Protein AF-A0A3R6GGT4-F1 (afdb_monomer)

Foldseek 3Di:
DVLVVLVVVLVVLVVVLVVLVVVLVVLVVLLVVLVVLLVVLVVPDPPVVCVPDPDDPSPVSVVSNVVSVVVNVVSVVVNVVSVVVSVVSVVVSVVSVVVSVVVVVLVVVVVVVVVVVVVVVVVVVPPPDDDPCPVVVLVVVLVVLVVVLVVCCVSPVPVSVVSVVVSVVSVVVVVVVVVVVVD

Organism: NCBI:txid360807

Sequence (183 aa):
MVIEYLQQIKDSYFEEKHALEKQLNLLEIQLKENTGMIKMLEETNDSCYELFTPRNVNSKNKAKINELIEEQKSINESIDNLKNSIKEYSSKIEQLDQIVEEENREIEIVQEYTEAMTQQNIVSEDEKESSEDNLLDSIKNILNRVELCSQLIDIDPVRCRLELSSVMKILTDLIEEKDESDF

Secondary structure (DSSP, 8-state):
-HHHHHHHHHHHHHHHHHHHHHHHHHHHHHHHHHHHHHHHHHHTS-HHHHHT-SS---HHHHHHHHHHHHHHHHHHHHHHHHHHHHHHHHHHHHHHHHHHHHHHHHHHHHHHHHHHHHHHHHHTTS----TT-HHHHHHHHHHHHHHHHHHHTTT-HHHHHHHHHHHHHHHHHHHHHHHHHT-

Structure (mmCIF, N/CA/C/O backbone):
data_AF-A0A3R6GGT4-F1
#
_entry.id   AF-A0A3R6GGT4-F1
#
loop_
_atom_site.group_PDB
_atom_site.id
_atom_site.type_symbol
_atom_site.label_atom_id
_atom_site.label_alt_id
_atom_site.label_comp_id
_atom_site.label_asym_id
_atom_site.label_entity_id
_atom_site.label_seq_id
_atom_site.pdbx_PDB_ins_code
_atom_site.Cartn_x
_atom_site.Cartn_y
_atom_site.Cartn_z
_atom_site.occupancy
_atom_site.B_iso_or_equiv
_atom_site.auth_seq_id
_atom_site.auth_comp_id
_atom_site.auth_asym_id
_atom_site.auth_atom_id
_atom_site.pdbx_PDB_model_num
ATOM 1 N N . MET A 1 1 ? -19.700 -5.615 14.241 1.00 71.44 1 MET A N 1
ATOM 2 C CA . MET A 1 1 ? -20.057 -4.413 13.452 1.00 71.44 1 MET A CA 1
ATOM 3 C C . MET A 1 1 ? -18.907 -3.424 13.282 1.00 71.44 1 MET A C 1
ATOM 5 O O . MET A 1 1 ? -18.483 -3.268 12.149 1.00 71.44 1 MET A O 1
ATOM 9 N N . VAL A 1 2 ? -18.387 -2.757 14.326 1.00 80.12 2 VAL A N 1
ATOM 10 C CA . VAL A 1 2 ? -17.320 -1.738 14.143 1.00 80.12 2 VAL A CA 1
ATOM 11 C C . VAL A 1 2 ? -15.987 -2.364 13.714 1.00 80.12 2 VAL A C 1
ATOM 13 O O . VAL A 1 2 ? -15.419 -1.943 12.714 1.00 80.12 2 VAL A O 1
ATOM 16 N N . ILE A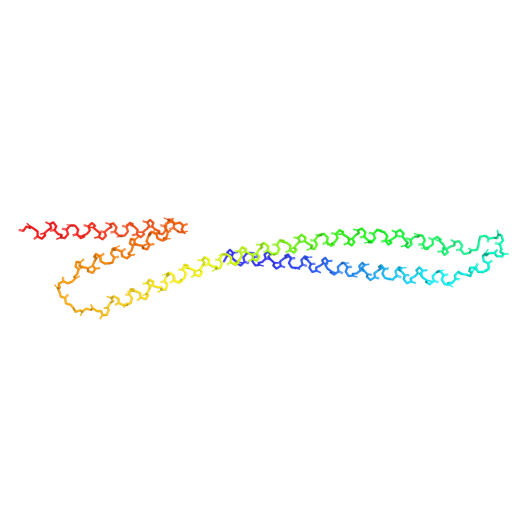 1 3 ? -15.544 -3.434 14.381 1.00 80.50 3 ILE A N 1
ATOM 17 C CA . ILE A 1 3 ? -14.303 -4.147 14.022 1.00 80.50 3 ILE A CA 1
ATOM 18 C C . ILE A 1 3 ? -14.381 -4.753 12.614 1.00 80.50 3 ILE A C 1
ATOM 20 O O . ILE A 1 3 ? -13.453 -4.613 11.828 1.00 80.50 3 ILE A O 1
ATOM 24 N N . GLU A 1 4 ? -15.510 -5.370 12.253 1.00 85.31 4 GLU A N 1
ATOM 25 C CA . GLU A 1 4 ? -15.723 -5.912 10.899 1.00 85.31 4 GLU A CA 1
ATOM 26 C C . GLU A 1 4 ? -15.652 -4.819 9.826 1.00 85.31 4 GLU A C 1
ATOM 28 O O . GLU A 1 4 ? -15.102 -5.043 8.752 1.00 85.31 4 GLU A O 1
ATOM 33 N N . TYR A 1 5 ? -16.175 -3.626 10.118 1.00 88.06 5 TYR A N 1
ATOM 34 C CA . TYR A 1 5 ? -16.090 -2.480 9.217 1.00 88.06 5 TYR A CA 1
ATOM 35 C C . TYR A 1 5 ? -14.649 -1.964 9.078 1.00 88.06 5 TYR A C 1
ATOM 37 O O . TYR A 1 5 ? -14.194 -1.710 7.964 1.00 88.06 5 TYR A O 1
ATOM 45 N N . LEU A 1 6 ? -13.901 -1.867 10.183 1.00 87.62 6 LEU A N 1
ATOM 46 C CA . LEU A 1 6 ? -12.476 -1.511 10.154 1.00 87.62 6 LEU A CA 1
ATOM 47 C C . LEU A 1 6 ? -11.655 -2.539 9.363 1.00 87.62 6 LEU A C 1
ATOM 49 O O . LEU A 1 6 ? -10.791 -2.156 8.573 1.00 87.62 6 LEU A O 1
ATOM 53 N N . GLN A 1 7 ? -11.977 -3.826 9.502 1.00 87.25 7 GLN A N 1
ATOM 54 C CA . GLN A 1 7 ? -11.342 -4.899 8.744 1.00 87.25 7 GLN A CA 1
ATOM 55 C C . GLN A 1 7 ? -11.633 -4.787 7.240 1.00 87.25 7 GLN A C 1
ATOM 57 O O . GLN A 1 7 ? -10.712 -4.897 6.439 1.00 87.25 7 GLN A O 1
ATOM 62 N N . GLN A 1 8 ? -12.871 -4.473 6.844 1.00 91.94 8 GLN A N 1
ATOM 63 C CA . GLN A 1 8 ? -13.211 -4.238 5.433 1.00 91.94 8 GLN A CA 1
ATOM 64 C C . GLN A 1 8 ? -12.436 -3.060 4.829 1.00 91.94 8 GLN A C 1
ATOM 66 O O . GLN A 1 8 ? -11.959 -3.144 3.697 1.00 91.94 8 GLN A O 1
ATOM 71 N N . ILE A 1 9 ? -12.282 -1.962 5.576 1.00 91.88 9 ILE A N 1
ATOM 72 C CA . ILE A 1 9 ? -11.476 -0.816 5.130 1.00 91.88 9 ILE A CA 1
ATOM 73 C C . ILE A 1 9 ? -10.008 -1.224 4.977 1.00 91.88 9 ILE A C 1
ATOM 75 O O . ILE A 1 9 ? -9.367 -0.871 3.986 1.00 91.88 9 ILE A O 1
ATOM 79 N N . LYS A 1 10 ? -9.473 -1.974 5.945 1.00 90.44 10 LYS A N 1
ATOM 80 C CA . LYS A 1 10 ? -8.101 -2.482 5.901 1.00 90.44 10 LYS A CA 1
ATOM 81 C C . LYS A 1 10 ? -7.876 -3.347 4.660 1.00 90.44 10 LYS A C 1
ATOM 83 O O . LYS A 1 10 ? -6.910 -3.109 3.937 1.00 90.44 10 LYS A O 1
ATOM 88 N N . ASP A 1 11 ? -8.778 -4.283 4.380 1.00 92.62 11 ASP A N 1
ATOM 89 C CA . ASP A 1 11 ? -8.697 -5.157 3.207 1.00 92.62 11 ASP A CA 1
ATOM 90 C C . ASP A 1 11 ? -8.714 -4.337 1.902 1.00 92.62 11 ASP A C 1
ATOM 92 O O . ASP A 1 11 ? -7.874 -4.551 1.027 1.00 92.62 11 ASP A O 1
ATOM 96 N N . SER A 1 12 ? -9.572 -3.311 1.813 1.00 94.25 12 SER A N 1
ATOM 97 C CA . SER A 1 12 ? -9.597 -2.376 0.678 1.00 94.25 12 SER A CA 1
ATOM 98 C C . SER A 1 12 ? -8.260 -1.650 0.485 1.00 94.25 12 SER A C 1
ATOM 100 O O . SER A 1 12 ? -7.772 -1.540 -0.640 1.00 94.25 12 SER A O 1
ATOM 102 N N . TYR A 1 13 ? -7.632 -1.165 1.561 1.00 93.12 13 TYR A N 1
ATOM 103 C CA . TYR A 1 13 ? -6.322 -0.514 1.461 1.00 93.12 13 TYR A CA 1
ATOM 104 C C . TYR A 1 13 ? -5.204 -1.488 1.081 1.00 93.12 13 TYR A C 1
ATOM 106 O O . TYR A 1 13 ? -4.274 -1.097 0.373 1.00 93.12 13 TYR A O 1
ATOM 114 N N . PHE A 1 14 ? -5.285 -2.752 1.503 1.00 93.12 14 PHE A N 1
ATOM 115 C CA . PHE A 1 14 ? -4.360 -3.791 1.052 1.00 93.12 14 PHE A CA 1
ATOM 116 C C . PHE A 1 14 ? -4.492 -4.058 -0.448 1.00 93.12 14 PHE A C 1
ATOM 118 O O . PHE A 1 14 ? -3.473 -4.144 -1.136 1.00 93.12 14 PHE A O 1
ATOM 125 N N . GLU A 1 15 ? -5.718 -4.149 -0.966 1.00 94.94 15 GLU A N 1
ATOM 126 C CA . GLU A 1 15 ? -5.964 -4.335 -2.399 1.00 94.94 15 GLU A CA 1
ATOM 127 C C . GLU A 1 15 ? -5.422 -3.163 -3.228 1.00 94.94 15 GLU A C 1
ATOM 129 O O . GLU A 1 15 ? -4.715 -3.381 -4.217 1.00 94.94 15 GLU A O 1
ATOM 134 N N . GLU A 1 16 ? -5.682 -1.923 -2.802 1.00 94.31 16 GLU A N 1
ATOM 135 C CA . GLU A 1 16 ? -5.169 -0.721 -3.469 1.00 94.31 16 GLU A CA 1
ATOM 136 C C . GLU A 1 16 ? -3.639 -0.656 -3.433 1.00 94.31 16 GLU A C 1
ATOM 138 O O . GLU A 1 16 ? -2.999 -0.432 -4.464 1.00 94.31 16 GLU A O 1
ATOM 143 N N . LYS A 1 17 ? -3.027 -0.926 -2.273 1.00 93.69 17 LYS A N 1
ATOM 144 C CA . LYS A 1 17 ? -1.568 -0.994 -2.135 1.00 93.69 17 LYS A CA 1
ATOM 145 C C . LYS A 1 17 ? -0.968 -2.049 -3.065 1.00 93.69 17 LYS A C 1
ATOM 147 O O . LYS A 1 17 ? -0.015 -1.757 -3.786 1.00 93.69 17 LYS A O 1
ATOM 152 N N . HIS A 1 18 ? -1.541 -3.249 -3.096 1.00 94.81 18 HIS A N 1
ATOM 153 C CA . HIS A 1 18 ? -1.068 -4.334 -3.952 1.00 94.81 18 HIS A CA 1
ATOM 154 C C . HIS A 1 18 ? -1.218 -3.997 -5.448 1.00 94.81 18 HIS A C 1
ATOM 156 O O . HIS A 1 18 ? -0.351 -4.320 -6.264 1.00 94.81 18 HIS A O 1
ATOM 162 N N . ALA A 1 19 ? -2.292 -3.300 -5.836 1.00 95.44 19 ALA A N 1
ATOM 163 C CA . ALA A 1 19 ? -2.460 -2.814 -7.203 1.00 95.44 19 ALA A CA 1
ATOM 164 C C . ALA A 1 19 ? -1.358 -1.813 -7.597 1.00 95.44 19 ALA A C 1
ATOM 166 O O . ALA A 1 19 ? -0.798 -1.921 -8.694 1.00 95.44 19 ALA A O 1
ATOM 167 N N . LEU A 1 20 ? -1.002 -0.889 -6.699 1.00 94.50 20 LEU A N 1
ATOM 168 C CA . LEU A 1 20 ? 0.095 0.061 -6.905 1.00 94.50 20 LEU A CA 1
ATOM 169 C C . LEU A 1 20 ? 1.459 -0.640 -6.982 1.00 94.50 20 LEU A C 1
ATOM 171 O O . LEU A 1 20 ? 2.263 -0.311 -7.850 1.00 94.50 20 LEU A O 1
ATOM 175 N N . GLU A 1 21 ? 1.714 -1.646 -6.143 1.00 93.25 21 GLU A N 1
ATOM 176 C CA . GLU A 1 21 ? 2.943 -2.457 -6.190 1.00 93.25 21 GLU A CA 1
ATOM 177 C C . GLU A 1 21 ? 3.089 -3.205 -7.523 1.00 93.25 21 GLU A C 1
ATOM 179 O O . GLU A 1 21 ? 4.180 -3.278 -8.096 1.00 93.25 21 GLU A O 1
ATOM 184 N N . LYS A 1 22 ? 1.982 -3.710 -8.077 1.00 95.88 22 LYS A N 1
ATOM 185 C CA . LYS A 1 22 ? 1.984 -4.340 -9.402 1.00 95.88 22 LYS A CA 1
ATOM 186 C C . LYS A 1 22 ? 2.317 -3.340 -10.512 1.00 95.88 22 LYS A C 1
ATOM 188 O O . LYS A 1 22 ? 3.065 -3.679 -11.430 1.00 95.88 22 LYS A O 1
ATOM 193 N N . GLN A 1 23 ? 1.774 -2.123 -10.439 1.00 94.94 23 GLN A N 1
ATOM 194 C CA . GLN A 1 23 ? 2.099 -1.049 -11.385 1.00 94.94 23 GLN A CA 1
ATOM 195 C C . GLN A 1 23 ? 3.568 -0.629 -11.275 1.00 94.94 23 GLN A C 1
ATOM 197 O O . GLN A 1 23 ? 4.233 -0.475 -12.298 1.00 94.94 23 GLN A O 1
ATOM 202 N N . LEU A 1 24 ? 4.089 -0.514 -10.051 1.00 95.31 24 LEU A N 1
ATOM 203 C CA . LEU A 1 24 ? 5.493 -0.213 -9.783 1.00 95.31 24 LEU A CA 1
ATOM 204 C C . LEU A 1 24 ? 6.414 -1.236 -10.460 1.00 95.31 24 LEU A C 1
ATOM 206 O O . LEU A 1 24 ? 7.320 -0.856 -11.195 1.00 95.31 24 LEU A O 1
ATOM 210 N N . ASN A 1 25 ? 6.138 -2.529 -10.272 1.00 95.44 25 ASN A N 1
ATOM 211 C CA . ASN A 1 25 ? 6.931 -3.609 -10.858 1.00 95.44 25 ASN A CA 1
ATOM 212 C C . ASN A 1 25 ? 6.937 -3.542 -12.396 1.00 95.44 25 ASN A C 1
ATOM 214 O O . ASN A 1 25 ? 7.985 -3.670 -13.027 1.00 95.44 25 ASN A O 1
ATOM 218 N N . LEU A 1 26 ? 5.785 -3.256 -13.012 1.00 96.25 26 LEU A N 1
ATOM 219 C CA . LEU A 1 26 ? 5.697 -3.097 -14.465 1.00 96.25 26 LEU A CA 1
ATOM 220 C C . LEU A 1 26 ? 6.592 -1.954 -14.973 1.00 96.25 26 LEU A C 1
ATOM 222 O O . LEU A 1 26 ? 7.304 -2.126 -15.963 1.00 96.25 26 LEU A O 1
ATOM 226 N N . LEU A 1 27 ? 6.591 -0.813 -14.280 1.00 94.62 27 LEU A N 1
ATOM 227 C CA . LEU A 1 27 ? 7.450 0.323 -14.621 1.00 94.62 27 LEU A CA 1
ATOM 228 C C . LEU A 1 27 ? 8.939 0.014 -14.410 1.00 94.62 27 LEU A C 1
ATOM 230 O O . LEU A 1 27 ? 9.767 0.423 -15.222 1.00 94.62 27 LEU A O 1
ATOM 234 N N . GLU A 1 28 ? 9.297 -0.740 -13.369 1.00 92.94 28 GLU A N 1
ATOM 235 C CA . GLU A 1 28 ? 10.678 -1.183 -13.134 1.00 92.94 28 GLU A CA 1
ATOM 236 C C . GLU A 1 28 ? 11.179 -2.123 -14.241 1.00 92.94 28 GLU A C 1
ATOM 238 O O . GLU A 1 28 ? 12.322 -2.000 -14.695 1.00 92.94 28 GLU A O 1
ATOM 243 N N . ILE A 1 29 ? 10.319 -3.028 -14.725 1.00 95.69 29 ILE A N 1
ATOM 244 C CA . ILE A 1 29 ? 10.618 -3.880 -15.884 1.00 95.69 29 ILE A CA 1
ATOM 245 C C . ILE A 1 29 ? 10.843 -3.014 -17.126 1.00 95.69 29 ILE A C 1
ATOM 247 O O . ILE A 1 29 ? 11.875 -3.161 -17.782 1.00 95.69 29 ILE A O 1
ATOM 251 N N . GLN A 1 30 ? 9.941 -2.072 -17.410 1.00 94.19 30 GLN A N 1
ATOM 252 C CA . GLN A 1 30 ? 10.062 -1.175 -18.563 1.00 94.19 30 GLN A CA 1
ATOM 253 C C . GLN A 1 30 ? 11.355 -0.344 -18.509 1.00 94.19 30 GLN A C 1
ATOM 255 O O . GLN A 1 30 ? 12.051 -0.183 -19.511 1.00 94.19 30 GLN A O 1
ATOM 260 N N . LEU A 1 31 ? 11.744 0.138 -17.327 1.00 93.94 31 LEU A N 1
ATOM 261 C CA . LEU A 1 31 ? 12.986 0.888 -17.143 1.00 93.94 31 LEU A CA 1
ATOM 262 C C . LEU A 1 31 ? 14.221 0.023 -17.444 1.00 93.94 31 LEU A C 1
ATOM 264 O O . LEU A 1 31 ? 15.173 0.481 -18.091 1.00 93.94 31 LEU A O 1
ATOM 268 N N . LYS A 1 32 ? 14.194 -1.247 -17.026 1.00 95.06 32 LYS A N 1
ATOM 269 C CA . LYS A 1 32 ? 15.244 -2.231 -17.318 1.00 95.06 32 LYS A CA 1
ATOM 270 C C . LYS A 1 32 ? 15.327 -2.558 -18.811 1.00 95.06 32 LYS A C 1
ATOM 272 O O . LYS A 1 32 ? 16.434 -2.643 -19.344 1.00 95.06 32 LYS A O 1
ATOM 277 N N . GLU A 1 33 ? 14.190 -2.697 -19.488 1.00 94.44 33 GLU A N 1
ATOM 278 C CA . GLU A 1 33 ? 14.121 -2.892 -20.941 1.00 94.44 33 GLU A CA 1
ATOM 279 C C . GLU A 1 33 ? 14.694 -1.688 -21.695 1.00 94.44 33 GLU A C 1
ATOM 281 O O . GLU A 1 33 ? 15.586 -1.867 -22.528 1.00 94.44 33 GLU A O 1
ATOM 286 N N . ASN A 1 34 ? 14.291 -0.464 -21.333 1.00 92.88 34 ASN A N 1
ATOM 287 C CA . ASN A 1 34 ? 14.832 0.768 -21.915 1.00 92.88 34 ASN A CA 1
ATOM 288 C C . ASN A 1 34 ? 16.355 0.853 -21.730 1.00 92.88 34 ASN A C 1
ATOM 290 O O . ASN A 1 34 ? 17.078 1.198 -22.663 1.00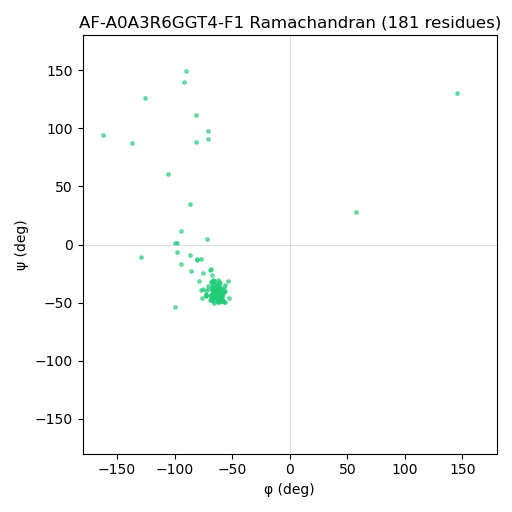 92.88 34 ASN A O 1
ATOM 294 N N . THR A 1 35 ? 16.859 0.456 -20.558 1.00 93.38 35 THR A N 1
ATOM 295 C CA . THR A 1 35 ? 18.304 0.418 -20.273 1.00 93.38 35 THR A CA 1
ATOM 296 C C . THR A 1 35 ? 19.032 -0.583 -21.174 1.00 93.38 35 THR A C 1
ATOM 298 O O . THR A 1 35 ? 20.087 -0.275 -21.729 1.00 93.38 35 THR A O 1
ATOM 301 N N . GLY A 1 36 ? 18.466 -1.781 -21.357 1.00 93.69 36 GLY A N 1
ATOM 302 C CA . GLY A 1 36 ? 19.013 -2.792 -22.265 1.00 93.69 36 GLY A CA 1
ATOM 303 C C . GLY A 1 36 ? 19.010 -2.333 -23.725 1.00 93.69 36 GLY A C 1
ATOM 304 O O . GLY A 1 36 ? 19.987 -2.551 -24.443 1.00 93.69 36 GLY A O 1
ATOM 305 N N . MET A 1 37 ? 17.945 -1.651 -24.148 1.00 93.06 37 MET A N 1
ATOM 306 C CA . MET A 1 37 ? 17.806 -1.140 -25.508 1.00 93.06 37 MET A CA 1
ATOM 307 C C . MET A 1 37 ? 18.805 -0.020 -25.809 1.00 93.06 37 MET A C 1
ATOM 309 O O . MET A 1 37 ? 19.434 -0.047 -26.865 1.00 93.06 37 MET A O 1
ATOM 313 N N . ILE A 1 38 ? 19.012 0.916 -24.875 1.00 92.25 38 ILE A N 1
ATOM 314 C CA . ILE A 1 38 ? 20.047 1.956 -24.996 1.00 92.25 38 ILE A CA 1
ATOM 315 C C . ILE A 1 38 ? 21.420 1.306 -25.178 1.00 92.25 38 ILE A C 1
ATOM 317 O O . ILE A 1 38 ? 22.114 1.619 -26.142 1.00 92.25 38 ILE A O 1
ATOM 321 N N . LYS A 1 39 ? 21.770 0.332 -24.331 1.00 92.44 39 LYS A N 1
ATOM 322 C CA . LYS A 1 39 ? 23.062 -0.357 -24.409 1.00 92.44 39 LYS A CA 1
ATOM 323 C C . LYS A 1 39 ? 23.276 -1.057 -25.758 1.00 92.44 39 LYS A C 1
ATOM 325 O O . LYS A 1 39 ? 24.344 -0.936 -26.346 1.00 92.44 39 LYS A O 1
ATOM 330 N N . MET A 1 40 ? 22.256 -1.732 -26.296 1.00 90.56 40 MET A N 1
ATOM 331 C CA . MET A 1 40 ? 22.336 -2.327 -27.639 1.00 90.56 40 MET A CA 1
ATOM 332 C C . MET A 1 40 ? 22.521 -1.273 -28.741 1.00 90.56 40 MET A C 1
ATOM 334 O O . MET A 1 40 ? 23.282 -1.482 -29.688 1.00 90.56 40 MET A O 1
ATOM 338 N N . LEU A 1 41 ? 21.831 -0.133 -28.643 1.00 88.81 41 LEU A N 1
ATOM 339 C CA . LEU A 1 41 ? 21.967 0.966 -29.604 1.00 88.81 41 LEU A CA 1
ATOM 340 C C . LEU A 1 41 ? 23.347 1.637 -29.526 1.00 88.81 41 LEU A C 1
ATOM 342 O O . LEU A 1 41 ? 23.859 2.092 -30.546 1.00 88.81 41 LEU A O 1
ATOM 346 N N . GLU A 1 42 ? 23.964 1.675 -28.347 1.00 86.62 42 GLU A N 1
ATOM 347 C CA . GLU A 1 42 ? 25.331 2.161 -28.148 1.00 86.62 42 GLU A CA 1
ATOM 348 C C . GLU A 1 42 ? 26.376 1.177 -28.690 1.00 86.62 42 GLU A C 1
ATOM 350 O O . GLU A 1 42 ? 27.291 1.595 -29.391 1.00 86.62 42 GLU A O 1
ATOM 355 N N . GLU A 1 43 ? 26.216 -0.127 -28.445 1.00 86.38 43 GLU A N 1
ATOM 356 C CA . GLU A 1 43 ? 27.130 -1.173 -28.936 1.00 86.38 43 GLU A CA 1
ATOM 357 C C . GLU A 1 43 ? 27.085 -1.339 -30.463 1.00 86.38 43 GLU A C 1
ATOM 359 O O . GLU A 1 43 ? 28.093 -1.662 -31.089 1.00 86.38 43 GLU A O 1
ATOM 364 N N . THR A 1 44 ? 25.924 -1.102 -31.082 1.00 83.19 44 THR A N 1
ATOM 365 C CA . THR A 1 44 ? 25.774 -1.123 -32.549 1.00 83.19 44 THR A CA 1
ATOM 366 C C . THR A 1 44 ? 26.308 0.137 -33.232 1.00 83.19 44 THR A C 1
ATOM 368 O O . THR A 1 44 ? 26.486 0.142 -34.454 1.00 83.19 44 THR A O 1
ATOM 371 N N . ASN A 1 45 ? 26.597 1.203 -32.479 1.00 79.00 45 ASN A N 1
ATOM 372 C CA . ASN A 1 45 ? 27.253 2.385 -33.018 1.00 79.00 45 ASN A CA 1
ATOM 373 C C . ASN A 1 45 ? 28.770 2.149 -33.095 1.00 79.00 45 ASN A C 1
ATOM 375 O O . ASN A 1 45 ? 29.462 2.106 -32.081 1.00 79.00 45 ASN A O 1
ATOM 379 N N . ASP A 1 46 ? 29.307 2.044 -34.314 1.00 74.12 46 ASP A N 1
ATOM 380 C CA . ASP A 1 46 ? 30.754 1.974 -34.539 1.00 74.12 46 ASP A CA 1
ATOM 381 C C . ASP A 1 46 ? 31.410 3.337 -34.254 1.00 74.12 46 ASP A C 1
ATOM 383 O O . ASP A 1 46 ? 31.525 4.211 -35.119 1.00 74.12 46 ASP A O 1
ATOM 387 N N . SER A 1 47 ? 31.825 3.509 -32.998 1.00 73.75 47 SER A N 1
ATOM 388 C CA . SER A 1 47 ? 32.514 4.702 -32.496 1.00 73.75 47 SER A CA 1
ATOM 389 C C . SER A 1 47 ? 33.786 5.021 -33.291 1.00 73.75 47 SER A C 1
ATOM 391 O O . SER A 1 47 ? 34.090 6.188 -33.548 1.00 73.75 47 SER A O 1
ATOM 393 N N . CYS A 1 48 ? 34.512 3.999 -33.760 1.00 73.88 48 CYS A N 1
ATOM 394 C CA . CYS A 1 48 ? 35.700 4.208 -34.578 1.00 73.88 48 CYS A CA 1
ATOM 395 C C . CYS A 1 48 ? 35.324 4.783 -35.947 1.00 73.88 48 CYS A C 1
ATOM 397 O O . CYS A 1 48 ? 35.933 5.758 -36.382 1.00 73.88 48 CYS 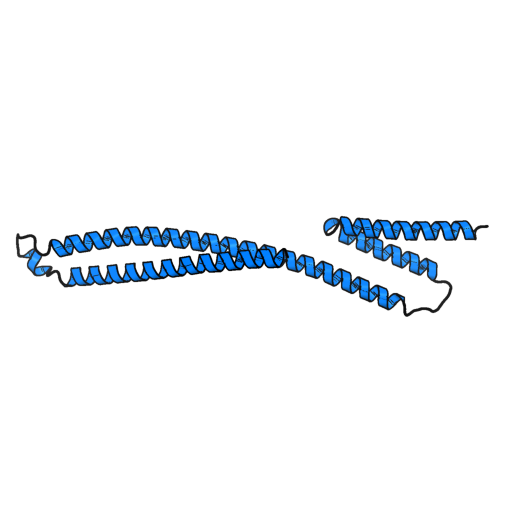A O 1
ATOM 399 N N . TYR A 1 49 ? 34.300 4.248 -36.611 1.00 78.19 49 TYR A N 1
ATOM 400 C CA . TYR A 1 49 ? 33.850 4.755 -37.912 1.00 78.19 49 TYR A CA 1
ATOM 401 C C . TYR A 1 49 ? 33.370 6.214 -37.863 1.00 78.19 49 TYR A C 1
ATOM 403 O O . TYR A 1 49 ? 33.622 6.988 -38.796 1.00 78.19 49 TYR A O 1
ATOM 411 N N . GLU A 1 50 ? 32.722 6.606 -36.763 1.00 78.81 50 GLU A N 1
ATOM 412 C CA . GLU A 1 50 ? 32.254 7.975 -36.546 1.00 78.81 50 GLU A CA 1
ATOM 413 C C . GLU A 1 50 ? 33.413 8.981 -36.417 1.00 78.81 50 GLU A C 1
ATOM 415 O O . GLU A 1 50 ? 33.355 10.065 -36.995 1.00 78.81 50 GLU A O 1
ATOM 420 N N . LEU A 1 51 ? 34.507 8.607 -35.744 1.00 81.19 51 LEU A N 1
ATOM 421 C CA . LEU A 1 51 ? 35.684 9.470 -35.570 1.00 81.19 51 LEU A CA 1
ATOM 422 C C . LEU A 1 51 ? 36.452 9.736 -36.875 1.00 81.19 51 LEU A C 1
ATOM 424 O O . LEU A 1 51 ? 37.115 10.766 -37.000 1.00 81.19 51 LEU A O 1
ATOM 428 N N . PHE A 1 52 ? 36.369 8.828 -37.850 1.00 85.12 52 PHE A N 1
ATOM 429 C CA . PHE A 1 52 ? 37.103 8.928 -39.116 1.00 85.12 52 PHE A CA 1
ATOM 430 C C . PHE A 1 52 ? 36.269 9.464 -40.288 1.00 85.12 52 PHE A C 1
ATOM 432 O O . PHE A 1 52 ? 36.799 9.604 -41.393 1.00 85.12 52 PHE A O 1
ATOM 439 N N . THR A 1 53 ? 34.993 9.805 -40.075 1.00 79.19 53 THR A N 1
ATOM 440 C CA . THR A 1 53 ? 34.114 10.296 -41.145 1.00 79.19 53 THR A CA 1
ATOM 441 C C . THR A 1 53 ? 33.487 11.643 -40.774 1.00 79.19 53 THR A C 1
ATOM 443 O O . THR A 1 53 ? 32.768 11.725 -39.788 1.00 79.19 53 THR A O 1
ATOM 446 N N . PRO A 1 54 ? 33.613 12.701 -41.603 1.00 77.25 54 PRO A N 1
ATOM 447 C CA . PRO A 1 54 ? 32.965 13.995 -41.344 1.00 77.25 54 PRO A CA 1
ATOM 448 C C . PRO A 1 54 ? 31.432 13.975 -41.537 1.00 77.25 54 PRO A C 1
ATOM 450 O O . PRO A 1 54 ? 30.782 15.017 -41.482 1.00 77.25 54 PRO A O 1
ATOM 453 N N . ARG A 1 55 ? 30.836 12.809 -41.820 1.00 78.50 55 ARG A N 1
ATOM 454 C CA . ARG A 1 55 ? 29.389 12.623 -41.987 1.00 78.50 55 ARG A CA 1
ATOM 455 C C . ARG A 1 55 ? 28.773 12.243 -40.647 1.00 78.50 55 ARG A C 1
ATOM 457 O O . ARG A 1 55 ? 29.303 11.391 -39.948 1.00 78.50 55 ARG A O 1
ATOM 464 N N . ASN A 1 56 ? 27.600 12.798 -40.351 1.00 73.88 56 ASN A N 1
ATOM 465 C CA . ASN A 1 56 ? 26.789 12.361 -39.217 1.00 73.88 56 ASN A CA 1
ATOM 466 C C . ASN A 1 56 ? 26.201 10.968 -39.505 1.00 73.88 56 ASN A C 1
ATOM 468 O O . ASN A 1 56 ? 25.211 10.836 -40.229 1.00 73.88 56 ASN A O 1
ATOM 472 N N . VAL A 1 57 ? 26.854 9.938 -38.978 1.00 75.75 57 VAL A N 1
ATOM 473 C CA . VAL A 1 57 ? 26.432 8.536 -39.065 1.00 75.75 57 VAL A CA 1
ATOM 474 C C . VAL A 1 57 ? 25.536 8.187 -37.868 1.00 75.75 57 VAL A C 1
ATOM 476 O O . VAL A 1 57 ? 25.657 8.776 -36.798 1.00 75.75 57 VAL A O 1
ATOM 479 N N . ASN A 1 58 ? 24.592 7.258 -38.048 1.00 78.31 58 ASN A N 1
ATOM 480 C CA . ASN A 1 58 ? 23.706 6.741 -36.988 1.00 78.31 58 ASN A CA 1
ATOM 481 C C . ASN A 1 58 ? 22.846 7.781 -36.233 1.00 78.31 58 ASN A C 1
ATOM 483 O O . ASN A 1 58 ? 22.421 7.548 -35.100 1.00 78.31 58 ASN A O 1
ATOM 487 N N . SER A 1 59 ? 22.498 8.902 -36.875 1.00 83.38 59 SER A N 1
ATOM 488 C CA . SER A 1 59 ? 21.638 9.949 -36.292 1.00 83.38 59 SER A CA 1
ATOM 489 C C . SER A 1 59 ? 20.290 9.432 -35.765 1.00 83.38 59 SER A C 1
ATOM 491 O O . SER A 1 59 ? 19.790 9.937 -34.762 1.00 83.38 59 SER A O 1
ATOM 493 N N . LYS A 1 60 ? 19.729 8.387 -36.388 1.00 85.94 60 LYS A N 1
ATOM 494 C CA . LYS A 1 60 ? 18.498 7.716 -35.933 1.00 85.94 60 LYS A CA 1
ATOM 495 C C . LYS A 1 60 ? 18.665 7.013 -34.583 1.00 85.94 60 LYS A C 1
ATOM 497 O O . LYS A 1 60 ? 17.793 7.148 -33.734 1.00 85.94 60 LYS A O 1
ATOM 502 N N . ASN A 1 61 ? 19.778 6.308 -34.367 1.00 86.75 61 ASN A N 1
ATOM 503 C CA . ASN A 1 61 ? 20.043 5.619 -33.100 1.00 86.75 61 ASN A CA 1
ATOM 504 C C . ASN A 1 61 ? 20.219 6.633 -31.971 1.00 86.75 61 ASN A C 1
ATOM 506 O O . ASN A 1 61 ? 19.655 6.457 -30.900 1.00 86.75 61 ASN A O 1
ATOM 510 N N . LYS A 1 62 ? 20.928 7.738 -32.233 1.00 87.06 62 LYS A N 1
ATOM 511 C CA . LYS A 1 62 ? 21.089 8.837 -31.268 1.00 87.06 62 LYS A CA 1
ATOM 512 C C . LYS A 1 62 ? 19.760 9.490 -30.900 1.00 87.06 62 LYS A C 1
ATOM 514 O O . LYS A 1 62 ? 19.509 9.732 -29.725 1.00 87.06 62 LYS A O 1
ATOM 519 N N . ALA A 1 63 ? 18.899 9.739 -31.889 1.00 90.56 63 ALA A N 1
ATOM 520 C CA . ALA A 1 63 ? 17.551 10.234 -31.634 1.00 90.56 63 ALA A CA 1
ATOM 521 C C . ALA A 1 63 ? 16.758 9.248 -30.762 1.00 90.56 63 ALA A C 1
ATOM 523 O O . ALA A 1 63 ? 16.160 9.664 -29.775 1.00 90.56 63 ALA A O 1
ATOM 524 N N . LYS A 1 64 ? 16.833 7.942 -31.059 1.00 92.50 64 LYS A N 1
ATOM 525 C CA . LYS A 1 64 ? 16.124 6.922 -30.280 1.00 92.50 64 LYS A CA 1
ATOM 526 C C . LYS A 1 64 ? 16.661 6.762 -28.855 1.00 92.50 64 LYS A C 1
ATOM 528 O O . LYS A 1 64 ? 15.872 6.587 -27.937 1.00 92.50 64 LYS A O 1
ATOM 533 N N . ILE A 1 65 ? 17.975 6.864 -28.652 1.00 91.44 65 ILE A N 1
ATOM 534 C CA . ILE A 1 65 ? 18.584 6.880 -27.314 1.00 91.44 65 ILE A CA 1
ATOM 535 C C . ILE A 1 65 ? 18.059 8.077 -26.513 1.00 91.44 65 ILE A C 1
ATOM 537 O O . ILE A 1 65 ? 17.635 7.900 -25.377 1.00 91.44 65 ILE A O 1
ATOM 541 N N . ASN A 1 66 ? 18.012 9.272 -27.109 1.00 92.88 66 ASN A N 1
ATOM 542 C CA . ASN A 1 66 ? 17.477 10.455 -26.431 1.00 92.88 66 ASN A CA 1
ATOM 543 C C . ASN A 1 66 ? 15.988 10.303 -26.077 1.00 92.88 66 ASN A C 1
ATOM 545 O O . ASN A 1 66 ? 15.601 10.658 -24.969 1.00 92.88 66 ASN A O 1
ATOM 549 N N . GLU A 1 67 ? 15.167 9.743 -26.974 1.00 94.25 67 GLU A N 1
ATOM 550 C CA . GLU A 1 67 ? 13.764 9.411 -26.671 1.00 94.25 67 GLU A CA 1
ATOM 551 C C . GLU A 1 67 ? 13.659 8.456 -25.474 1.00 94.25 67 GLU A C 1
ATOM 553 O O . GLU A 1 6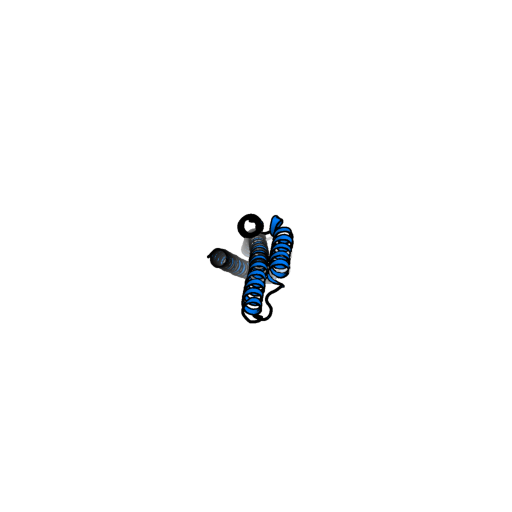7 ? 12.916 8.731 -24.537 1.00 94.25 67 GLU A O 1
ATOM 558 N N . LEU A 1 68 ? 14.442 7.371 -25.469 1.00 94.00 68 LEU A N 1
ATOM 559 C CA . LEU A 1 68 ? 14.445 6.388 -24.380 1.00 94.00 68 LEU A CA 1
ATOM 560 C C . LEU A 1 68 ? 14.910 6.996 -23.046 1.00 94.00 68 LEU A C 1
ATOM 562 O O . LEU A 1 68 ? 14.395 6.616 -21.998 1.00 94.00 68 LEU A O 1
ATOM 566 N N . ILE A 1 69 ? 15.847 7.950 -23.068 1.00 93.00 69 ILE A N 1
ATOM 567 C CA . ILE A 1 69 ? 16.301 8.677 -21.870 1.00 93.00 69 ILE A CA 1
ATOM 568 C C . ILE A 1 69 ? 15.184 9.568 -21.310 1.00 93.00 69 ILE A C 1
ATOM 570 O O . ILE A 1 69 ? 14.975 9.597 -20.096 1.00 93.00 69 ILE A O 1
ATOM 574 N N . GLU A 1 70 ? 14.453 10.291 -22.162 1.00 94.62 70 GLU A N 1
ATOM 575 C CA . GLU A 1 70 ? 13.315 11.108 -21.718 1.00 94.62 70 GLU A CA 1
ATOM 576 C C . GLU A 1 70 ? 12.163 10.234 -21.192 1.00 94.62 70 GLU A C 1
ATOM 578 O O . GLU A 1 70 ? 11.597 10.529 -20.137 1.00 94.62 70 GLU A O 1
ATOM 583 N N . GLU A 1 71 ? 11.880 9.101 -21.843 1.00 94.31 71 GLU A N 1
ATOM 584 C CA . GLU A 1 71 ? 10.941 8.097 -21.327 1.00 94.31 71 GLU A CA 1
ATOM 585 C C . GLU A 1 71 ? 11.377 7.575 -19.948 1.00 94.31 71 GLU A C 1
ATOM 587 O O . GLU A 1 71 ? 10.564 7.510 -19.029 1.00 94.31 71 GLU A O 1
ATOM 592 N N . GLN A 1 72 ? 12.665 7.262 -19.755 1.00 93.25 72 GLN A N 1
ATOM 593 C CA . GLN A 1 72 ? 13.192 6.827 -18.457 1.00 93.25 72 GLN A CA 1
ATOM 594 C C . GLN A 1 72 ? 13.019 7.882 -17.360 1.00 93.25 72 GLN A C 1
ATOM 596 O O . GLN A 1 72 ? 12.741 7.517 -16.218 1.00 93.25 72 GLN A O 1
ATOM 601 N N . LYS A 1 73 ? 13.164 9.177 -17.665 1.00 95.25 73 LYS A N 1
ATOM 602 C CA . LYS A 1 73 ? 12.901 10.245 -16.684 1.00 95.25 73 LYS A CA 1
ATOM 603 C C . LYS A 1 73 ? 11.437 10.251 -16.251 1.00 95.25 73 LYS A C 1
ATOM 605 O O . LYS A 1 73 ? 11.165 10.218 -15.056 1.00 95.25 73 LYS A O 1
ATOM 610 N N . SER A 1 74 ? 10.511 10.205 -17.209 1.00 94.81 74 SER A N 1
ATOM 611 C CA . SER A 1 74 ? 9.071 10.177 -16.920 1.00 94.81 74 SER A CA 1
ATOM 612 C C . SER A 1 74 ? 8.652 8.922 -16.139 1.00 94.81 74 SER A C 1
ATOM 614 O O . SER A 1 74 ? 7.843 8.997 -15.208 1.00 94.81 74 SER A O 1
ATOM 616 N N . ILE A 1 75 ? 9.242 7.766 -16.462 1.00 94.31 75 ILE A N 1
ATOM 617 C CA . ILE A 1 75 ? 9.031 6.521 -15.715 1.00 94.31 75 ILE A CA 1
ATOM 618 C C . ILE A 1 75 ? 9.556 6.656 -14.280 1.00 94.31 75 ILE A C 1
ATOM 620 O O . ILE A 1 75 ? 8.857 6.260 -13.353 1.00 94.31 75 ILE A O 1
ATOM 624 N N . ASN A 1 76 ? 10.741 7.241 -14.071 1.00 94.25 76 ASN A N 1
ATOM 625 C CA . ASN A 1 76 ? 11.288 7.458 -12.726 1.00 94.25 76 ASN A CA 1
ATOM 626 C C . ASN A 1 76 ? 10.400 8.376 -11.876 1.00 94.25 76 ASN A C 1
ATOM 628 O O . ASN A 1 76 ? 10.109 8.040 -10.733 1.00 94.25 76 ASN A O 1
ATOM 632 N N . GLU A 1 77 ? 9.905 9.480 -12.440 1.00 95.69 77 GLU A N 1
ATOM 633 C CA . GLU A 1 77 ? 8.944 10.354 -11.750 1.00 95.69 77 GLU A CA 1
ATOM 634 C C . GLU A 1 77 ? 7.672 9.586 -11.354 1.00 95.69 77 GLU A C 1
ATOM 636 O O . GLU A 1 77 ? 7.166 9.721 -10.239 1.00 95.69 77 GLU A O 1
ATOM 641 N N . SER A 1 78 ? 7.175 8.724 -12.246 1.00 95.19 78 SER A N 1
ATOM 642 C CA . SER A 1 78 ? 6.008 7.874 -11.978 1.00 95.19 78 SER A CA 1
ATOM 643 C C . SER A 1 78 ? 6.285 6.839 -10.880 1.00 95.19 78 SER A C 1
ATOM 645 O O . SER A 1 78 ? 5.444 6.629 -10.008 1.00 95.19 78 SER A O 1
ATOM 647 N N . ILE A 1 79 ? 7.473 6.226 -10.879 1.00 94.88 79 ILE A N 1
ATOM 648 C CA . ILE A 1 79 ? 7.936 5.295 -9.840 1.00 94.88 79 ILE A CA 1
ATOM 649 C C . ILE A 1 79 ? 7.999 5.991 -8.479 1.00 94.88 79 ILE A C 1
ATOM 651 O O . ILE A 1 79 ? 7.535 5.427 -7.487 1.00 94.88 79 ILE A O 1
ATOM 655 N N . ASP A 1 80 ? 8.546 7.204 -8.412 1.00 95.44 80 ASP A N 1
ATOM 656 C CA . ASP A 1 80 ? 8.652 7.955 -7.160 1.00 95.44 80 ASP A CA 1
ATOM 657 C C . ASP A 1 80 ? 7.272 8.328 -6.608 1.00 95.44 80 ASP A C 1
ATOM 659 O O . ASP A 1 80 ? 7.011 8.149 -5.415 1.00 95.44 80 ASP A O 1
ATOM 663 N N . ASN A 1 81 ? 6.350 8.749 -7.478 1.00 95.44 81 ASN A N 1
ATOM 664 C CA . ASN A 1 81 ? 4.962 9.007 -7.097 1.00 95.44 81 ASN A CA 1
ATOM 665 C C . ASN A 1 81 ? 4.275 7.745 -6.557 1.00 95.44 81 ASN A C 1
ATOM 667 O O . ASN A 1 81 ? 3.686 7.786 -5.476 1.00 95.44 81 ASN A O 1
ATOM 671 N N . LEU A 1 82 ? 4.407 6.606 -7.247 1.00 94.62 82 LEU A N 1
ATOM 672 C CA . LEU A 1 82 ? 3.848 5.329 -6.788 1.00 94.62 82 LEU A CA 1
ATOM 673 C C . LEU A 1 82 ? 4.439 4.893 -5.444 1.00 94.62 82 LEU A C 1
ATOM 675 O O . LEU A 1 82 ? 3.698 4.465 -4.561 1.00 94.62 82 LEU A O 1
ATOM 679 N N . LYS A 1 83 ? 5.755 5.039 -5.246 1.00 94.88 83 LYS A N 1
ATOM 680 C CA . LYS A 1 83 ? 6.413 4.742 -3.962 1.00 94.88 83 LYS A CA 1
ATOM 681 C C . LYS A 1 83 ? 5.864 5.603 -2.830 1.00 94.88 83 LYS A C 1
ATOM 683 O O . LYS A 1 83 ? 5.694 5.097 -1.722 1.00 94.88 83 LYS A O 1
ATOM 688 N N . ASN A 1 84 ? 5.581 6.878 -3.090 1.00 95.88 84 ASN A N 1
ATOM 689 C CA . ASN A 1 84 ? 4.968 7.761 -2.101 1.00 95.88 84 ASN A CA 1
ATOM 690 C C . ASN A 1 84 ? 3.541 7.314 -1.770 1.00 95.88 84 ASN A C 1
ATOM 692 O O . ASN A 1 84 ? 3.232 7.139 -0.594 1.00 95.88 84 ASN A O 1
ATOM 696 N N . SER A 1 85 ? 2.715 7.006 -2.772 1.00 94.88 85 SER A N 1
ATOM 697 C CA . SER A 1 85 ? 1.364 6.481 -2.538 1.00 94.88 85 SER A CA 1
ATOM 698 C C . SER A 1 85 ? 1.374 5.158 -1.759 1.00 94.88 85 SER A C 1
ATOM 700 O O . SER A 1 85 ? 0.612 4.997 -0.810 1.00 94.88 85 SER A O 1
ATOM 702 N N . ILE A 1 86 ? 2.277 4.223 -2.078 1.00 94.56 86 ILE A N 1
ATOM 703 C CA . ILE A 1 86 ? 2.429 2.957 -1.336 1.00 94.56 86 ILE A CA 1
ATOM 704 C C . ILE A 1 86 ? 2.797 3.212 0.134 1.00 94.56 86 ILE A C 1
ATOM 706 O O . ILE A 1 86 ? 2.280 2.533 1.027 1.00 94.56 86 ILE A O 1
ATOM 710 N N . LYS A 1 87 ? 3.673 4.188 0.410 1.00 95.56 87 LYS A N 1
ATOM 711 C CA . LYS A 1 87 ? 4.016 4.587 1.785 1.00 95.56 87 LYS A CA 1
ATOM 712 C C . LYS A 1 87 ? 2.813 5.168 2.524 1.00 95.56 87 LYS A C 1
ATOM 714 O O . LYS A 1 87 ? 2.592 4.801 3.674 1.00 95.56 87 LYS A O 1
ATOM 719 N N . GLU A 1 88 ? 2.022 6.019 1.873 1.00 94.94 88 GLU A N 1
ATOM 720 C CA . GLU A 1 88 ? 0.801 6.583 2.460 1.00 94.94 88 GLU A CA 1
ATOM 721 C C . GLU A 1 88 ? -0.203 5.489 2.838 1.00 94.94 88 GLU A C 1
ATOM 723 O O . GLU A 1 88 ? -0.677 5.462 3.973 1.00 94.94 88 GLU A O 1
ATOM 728 N N . TYR A 1 89 ? -0.485 4.547 1.931 1.00 93.00 89 TYR A N 1
ATOM 729 C CA . TYR A 1 89 ? -1.367 3.414 2.234 1.00 93.00 89 TYR A CA 1
ATOM 730 C C . TYR A 1 89 ? -0.800 2.511 3.328 1.00 93.00 89 TYR A C 1
ATOM 732 O O . TYR A 1 89 ? -1.546 2.068 4.195 1.00 93.00 89 TYR A O 1
ATOM 740 N N . SER A 1 90 ? 0.516 2.287 3.349 1.00 92.81 90 SER A N 1
ATOM 741 C CA . SER A 1 90 ? 1.156 1.514 4.421 1.00 92.81 90 SER A CA 1
ATOM 742 C C . SER A 1 90 ? 0.975 2.179 5.789 1.00 92.81 90 SER A C 1
ATOM 744 O O . SER A 1 90 ? 0.642 1.490 6.746 1.00 92.81 90 SER A O 1
ATOM 746 N N . SER A 1 91 ? 1.106 3.507 5.876 1.00 94.38 91 SER A N 1
ATOM 747 C CA . SER A 1 91 ? 0.861 4.241 7.124 1.00 94.38 91 SER A CA 1
ATOM 748 C C . SER A 1 91 ? -0.610 4.202 7.550 1.00 94.38 91 SER A C 1
ATOM 750 O O . SER A 1 91 ? -0.897 4.065 8.735 1.00 94.38 91 SER A O 1
ATOM 752 N N . LYS A 1 92 ? -1.555 4.284 6.602 1.00 93.50 92 LYS A N 1
ATOM 753 C CA . LYS A 1 92 ? -2.992 4.145 6.903 1.00 93.50 92 LYS A CA 1
ATOM 754 C C . LYS A 1 92 ? -3.335 2.757 7.443 1.00 93.50 92 LYS A C 1
ATOM 756 O O . LYS A 1 92 ? -4.133 2.654 8.368 1.00 93.50 92 LYS A O 1
ATOM 761 N N . ILE A 1 93 ? -2.740 1.706 6.877 1.00 92.69 93 ILE A N 1
ATOM 762 C CA . ILE A 1 93 ? -2.918 0.328 7.351 1.00 92.69 93 ILE A CA 1
ATOM 763 C C . ILE A 1 93 ? -2.372 0.181 8.776 1.00 92.69 93 ILE A C 1
ATOM 765 O O . ILE A 1 93 ? -3.073 -0.342 9.631 1.00 92.69 93 ILE A O 1
ATOM 769 N N . GLU A 1 94 ? -1.179 0.708 9.054 1.00 92.50 94 GLU A N 1
ATOM 770 C CA . GLU A 1 94 ? -0.574 0.658 10.392 1.00 92.50 94 GLU A CA 1
ATOM 771 C C . GLU A 1 94 ? -1.419 1.394 11.446 1.00 92.50 94 GLU A C 1
ATOM 773 O O . GLU A 1 94 ? -1.610 0.894 12.551 1.00 92.50 94 GLU A O 1
ATOM 778 N N . GLN A 1 95 ? -1.991 2.550 11.094 1.00 91.25 95 GLN A N 1
ATOM 779 C CA . GLN A 1 95 ? -2.926 3.265 11.971 1.00 91.25 95 GLN A CA 1
ATOM 780 C C . GLN A 1 95 ? -4.192 2.446 12.251 1.00 91.25 95 GLN A C 1
ATOM 782 O O . GLN A 1 95 ? -4.666 2.421 13.383 1.00 91.25 95 GLN A O 1
ATOM 787 N N . LEU A 1 96 ? -4.743 1.765 11.241 1.00 90.00 96 LEU A N 1
ATOM 788 C CA . LEU A 1 96 ? -5.897 0.886 11.439 1.00 90.00 96 LEU A CA 1
ATOM 789 C C . LEU A 1 96 ? -5.560 -0.315 12.321 1.00 90.00 96 LEU A C 1
ATOM 791 O O . LEU A 1 96 ? -6.384 -0.687 13.149 1.00 90.00 96 LEU A O 1
ATOM 795 N N . ASP A 1 97 ? -4.369 -0.894 12.173 1.00 88.69 97 ASP A N 1
ATOM 796 C CA . ASP A 1 97 ? -3.917 -2.002 13.017 1.00 88.69 97 ASP A CA 1
ATOM 797 C C . ASP A 1 97 ? -3.844 -1.589 14.491 1.00 88.69 97 ASP A C 1
ATOM 799 O O . ASP A 1 97 ? -4.369 -2.301 15.343 1.00 88.69 97 ASP A O 1
ATOM 803 N N . GLN A 1 98 ? -3.305 -0.401 14.782 1.00 89.38 98 GLN A N 1
ATOM 804 C CA . GLN A 1 98 ? -3.268 0.147 16.143 1.00 89.38 98 GLN A CA 1
ATOM 805 C C . GLN A 1 98 ? -4.671 0.346 16.729 1.00 89.38 98 GLN A C 1
ATOM 807 O O . GLN A 1 98 ? -4.927 -0.058 17.860 1.00 89.38 98 GLN A O 1
ATOM 812 N N . ILE A 1 99 ? -5.598 0.919 15.952 1.00 87.94 99 ILE A N 1
ATOM 813 C CA . ILE A 1 99 ? -6.984 1.136 16.396 1.00 87.94 99 ILE A CA 1
ATOM 814 C C . ILE A 1 99 ? -7.676 -0.201 16.686 1.00 87.94 99 ILE A C 1
ATOM 816 O O . ILE A 1 99 ? -8.388 -0.331 17.677 1.00 87.94 99 ILE A O 1
ATOM 820 N N . VAL A 1 100 ? -7.474 -1.206 15.831 1.00 85.00 100 VAL A N 1
ATOM 821 C CA . VAL A 1 100 ? -8.070 -2.534 16.020 1.00 85.00 100 VAL A CA 1
ATOM 822 C C . VAL A 1 100 ? -7.477 -3.244 17.241 1.00 85.00 100 VAL A C 1
ATOM 824 O O . VAL A 1 100 ? -8.219 -3.898 17.970 1.00 85.00 100 VAL A O 1
ATOM 827 N N . GLU A 1 101 ? -6.171 -3.132 17.492 1.00 85.12 101 GLU A N 1
ATOM 828 C CA . GLU A 1 101 ? -5.545 -3.684 18.703 1.00 85.12 101 GLU A CA 1
ATOM 829 C C . GLU A 1 101 ? -6.077 -3.026 19.982 1.00 85.12 101 GLU A C 1
ATOM 831 O O . GLU A 1 101 ? -6.382 -3.730 20.944 1.00 85.12 101 GLU A O 1
ATOM 836 N N . GLU A 1 102 ? -6.231 -1.702 19.988 1.00 82.44 102 GLU A N 1
ATOM 837 C CA . GLU A 1 102 ? -6.738 -0.961 21.146 1.00 82.44 102 GLU A CA 1
ATOM 838 C C . GLU A 1 102 ? -8.206 -1.303 21.447 1.00 82.44 102 GLU A C 1
ATOM 840 O O . GLU A 1 102 ? -8.533 -1.649 22.580 1.00 82.44 102 GLU A O 1
ATOM 845 N N . GLU A 1 103 ? -9.068 -1.344 20.426 1.00 78.38 103 GLU A N 1
ATOM 846 C CA . GLU A 1 103 ? -10.467 -1.777 20.572 1.00 78.38 103 GLU A CA 1
ATOM 847 C C . GLU A 1 103 ? -10.583 -3.224 21.082 1.00 78.38 103 GLU A C 1
ATOM 849 O O . GLU A 1 103 ? -11.409 -3.520 21.945 1.00 78.38 103 GLU A O 1
ATOM 854 N N . ASN A 1 104 ? -9.742 -4.145 20.594 1.00 78.88 104 ASN A N 1
ATOM 855 C CA . ASN A 1 104 ? -9.748 -5.527 21.083 1.00 78.88 104 ASN A CA 1
ATOM 856 C C . ASN A 1 104 ? -9.312 -5.624 22.551 1.00 78.88 104 ASN A C 1
ATOM 858 O O . ASN A 1 104 ? -9.871 -6.430 23.293 1.00 78.88 104 ASN A O 1
ATOM 862 N N . ARG A 1 105 ? -8.351 -4.799 22.980 1.00 78.12 105 ARG A N 1
ATOM 863 C CA . ARG A 1 105 ? -7.888 -4.759 24.371 1.00 78.12 105 ARG A CA 1
ATOM 864 C C . ARG A 1 105 ? -8.968 -4.241 25.319 1.00 78.12 105 ARG A C 1
ATOM 866 O O . ARG A 1 105 ? -9.160 -4.814 26.388 1.00 78.12 105 ARG A O 1
ATOM 873 N N . GLU A 1 106 ? -9.691 -3.196 24.925 1.00 73.81 106 GLU A N 1
ATOM 874 C CA . GLU A 1 106 ? -10.837 -2.690 25.690 1.00 73.81 106 GLU A CA 1
ATOM 875 C C . GLU A 1 106 ? -11.937 -3.758 25.814 1.00 73.81 106 GLU A C 1
ATOM 877 O O . GLU A 1 106 ? -12.484 -3.975 26.897 1.00 73.81 106 GLU A O 1
ATOM 882 N N . ILE A 1 107 ? -12.216 -4.502 24.736 1.00 75.94 107 ILE A N 1
ATOM 883 C CA . ILE A 1 107 ? -13.170 -5.623 24.770 1.00 75.94 107 ILE A CA 1
ATOM 884 C C . ILE A 1 107 ? -12.704 -6.731 25.722 1.00 75.94 107 ILE A C 1
ATOM 886 O O . ILE A 1 107 ? -13.526 -7.257 26.471 1.00 75.94 107 ILE A O 1
ATOM 890 N N . GLU A 1 108 ? -11.419 -7.085 25.707 1.00 76.06 108 GLU A N 1
ATOM 891 C CA . GLU A 1 108 ? -10.851 -8.129 26.570 1.00 76.06 108 GLU A CA 1
ATOM 892 C C . GLU A 1 108 ? -10.991 -7.767 28.057 1.00 76.06 108 GLU A C 1
ATOM 894 O O . GLU A 1 108 ? -11.463 -8.587 28.843 1.00 76.06 108 GLU A O 1
ATOM 899 N N . ILE A 1 109 ? -10.708 -6.513 28.428 1.00 74.62 109 ILE A N 1
ATOM 900 C CA . ILE A 1 109 ? -10.885 -6.011 29.802 1.00 74.62 109 ILE A CA 1
ATOM 901 C C . ILE A 1 109 ? -12.355 -6.096 30.231 1.00 74.62 109 ILE A C 1
ATOM 903 O O . ILE A 1 109 ? -12.667 -6.546 31.336 1.00 74.62 109 ILE A O 1
ATOM 907 N N . VAL A 1 110 ? -13.281 -5.686 29.360 1.00 71.50 110 VAL A N 1
ATOM 908 C CA . VAL A 1 110 ? -14.721 -5.758 29.647 1.00 71.50 110 VAL A CA 1
ATOM 909 C C . VAL A 1 110 ? -15.191 -7.211 29.777 1.00 71.50 110 VAL A C 1
ATOM 911 O O . VAL A 1 110 ? -16.017 -7.504 30.643 1.00 71.50 110 VAL A O 1
ATOM 914 N N . GLN A 1 111 ? -14.669 -8.124 28.953 1.00 71.25 111 GLN A N 1
ATOM 915 C CA . GLN A 1 111 ? -14.993 -9.551 29.016 1.00 71.25 111 GLN A CA 1
ATOM 916 C C . GLN A 1 111 ? -14.492 -10.192 30.310 1.00 71.25 111 GLN A C 1
ATOM 918 O O . GLN A 1 111 ? -15.298 -10.797 31.022 1.00 71.25 111 GLN A O 1
ATOM 923 N N . GLU A 1 112 ? -13.218 -9.994 30.656 1.00 70.62 1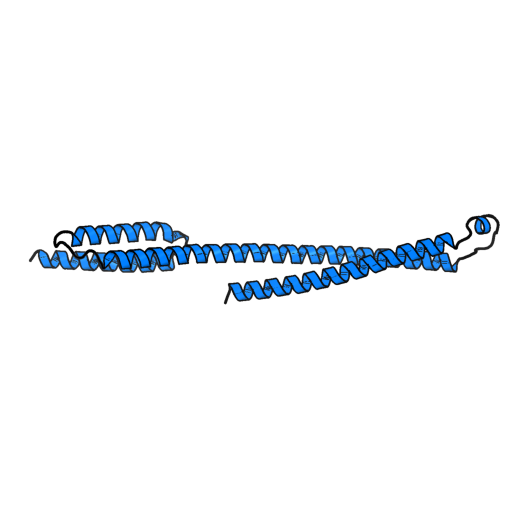12 GLU A N 1
ATOM 924 C CA . GLU A 1 112 ? -12.616 -10.477 31.905 1.00 70.62 112 GLU A CA 1
ATOM 925 C C . GLU A 1 112 ? -13.393 -9.954 33.125 1.00 70.62 112 GLU A C 1
ATOM 927 O O . GLU A 1 112 ? -13.702 -10.705 34.055 1.00 70.62 112 GLU A O 1
ATOM 932 N N . TYR A 1 113 ? -13.825 -8.691 33.073 1.00 63.91 113 TYR A N 1
ATOM 933 C CA . TYR A 1 113 ? -14.693 -8.091 34.079 1.00 63.91 113 TYR A CA 1
ATOM 934 C C . TYR A 1 113 ? -16.054 -8.800 34.198 1.00 63.91 113 TYR A C 1
ATOM 936 O O . TYR A 1 113 ? -16.473 -9.161 35.302 1.00 63.91 113 TYR A O 1
ATOM 944 N N . THR A 1 114 ? -16.755 -9.044 33.084 1.00 66.50 114 THR A N 1
ATOM 945 C CA . THR A 1 114 ? -18.023 -9.794 33.116 1.00 66.50 114 THR A CA 1
ATOM 946 C C . THR A 1 114 ? -17.853 -11.224 33.620 1.00 66.50 114 THR A C 1
ATOM 948 O O . THR A 1 114 ? -18.711 -11.704 34.364 1.00 66.50 114 THR A O 1
ATOM 951 N N . GLU A 1 115 ? -16.758 -11.894 33.263 1.00 70.62 115 GLU A N 1
ATOM 952 C CA . GLU A 1 115 ? -16.477 -13.264 33.690 1.00 70.62 115 GLU A CA 1
ATOM 953 C C . GLU A 1 115 ? -16.208 -13.345 35.198 1.00 70.62 115 GLU A C 1
ATOM 955 O O . GLU A 1 115 ? -16.832 -14.164 35.883 1.00 70.62 115 GLU A O 1
ATOM 960 N N . ALA A 1 116 ? -15.384 -12.445 35.746 1.00 65.31 116 ALA A N 1
ATOM 961 C CA . ALA A 1 116 ? -15.143 -12.341 37.187 1.00 65.31 116 ALA A CA 1
ATOM 962 C C . ALA A 1 116 ? -16.445 -12.105 37.978 1.00 65.31 116 ALA A C 1
ATOM 964 O O . ALA A 1 116 ? -16.674 -12.732 39.016 1.00 65.31 116 ALA A O 1
ATOM 965 N N . MET A 1 117 ? -17.343 -11.272 37.447 1.00 59.91 117 MET A N 1
ATOM 966 C CA . MET A 1 117 ? -18.651 -10.996 38.048 1.00 59.91 117 MET A CA 1
ATOM 967 C C . MET A 1 117 ? -19.568 -12.232 38.036 1.00 59.91 117 MET A C 1
ATOM 969 O O . MET A 1 117 ? -20.241 -12.525 39.025 1.00 59.91 117 MET A O 1
ATOM 973 N N . THR A 1 118 ? -19.594 -12.992 36.933 1.00 61.28 118 THR A N 1
ATOM 974 C CA . THR A 1 118 ? -20.369 -14.244 36.864 1.00 61.28 118 THR A CA 1
ATOM 975 C C . THR A 1 118 ? -19.824 -15.323 37.792 1.00 61.28 118 THR A C 1
ATOM 977 O O . THR A 1 118 ? -20.615 -16.006 38.436 1.00 61.28 118 THR A O 1
ATOM 980 N N . GLN A 1 119 ? -18.501 -15.450 37.930 1.00 58.25 119 GLN A N 1
ATOM 981 C CA . GLN A 1 119 ? -17.905 -16.403 38.867 1.00 58.25 119 GLN A CA 1
ATOM 982 C C . GLN A 1 119 ? -18.213 -16.034 40.326 1.00 58.25 119 GLN A C 1
ATOM 984 O O . GLN A 1 119 ? -18.544 -16.917 41.112 1.00 58.25 119 GLN A O 1
ATOM 989 N N . GLN A 1 120 ? -18.202 -14.746 40.690 1.00 51.97 120 GLN A N 1
ATOM 990 C CA . GLN A 1 120 ? -18.580 -14.307 42.042 1.00 51.97 120 GLN A CA 1
ATOM 991 C C . GLN A 1 120 ? -20.070 -14.515 42.358 1.00 51.97 120 GLN A C 1
ATOM 993 O O . GLN A 1 120 ? -20.397 -14.893 43.484 1.00 51.97 120 GLN A O 1
ATOM 998 N N . ASN A 1 121 ? -20.968 -14.339 41.382 1.00 50.53 121 ASN A N 1
ATOM 999 C CA . ASN A 1 121 ? -22.394 -14.648 41.558 1.00 50.53 121 ASN A CA 1
ATOM 1000 C C . ASN A 1 121 ? -22.658 -16.156 41.734 1.00 50.53 121 ASN A C 1
ATOM 1002 O O . ASN A 1 121 ? -23.591 -16.524 42.436 1.00 50.53 121 ASN A O 1
ATOM 1006 N N . ILE A 1 122 ? -21.842 -17.033 41.137 1.00 51.62 122 ILE A N 1
ATOM 1007 C CA . ILE A 1 122 ? -21.970 -18.492 41.312 1.00 51.62 122 ILE A CA 1
ATOM 1008 C C . ILE A 1 122 ? -21.440 -18.928 42.689 1.00 51.62 122 ILE A C 1
ATOM 1010 O O . ILE A 1 122 ? -22.041 -19.777 43.337 1.00 51.62 122 ILE A O 1
ATOM 1014 N N . VAL A 1 123 ? -20.352 -18.321 43.177 1.00 44.00 123 VAL A N 1
ATOM 1015 C CA . VAL A 1 123 ? -19.770 -18.649 44.496 1.00 44.00 123 VAL A CA 1
ATOM 1016 C C . VAL A 1 123 ? -20.661 -18.193 45.663 1.00 44.00 123 VAL A C 1
ATOM 1018 O O . VAL A 1 123 ? -20.576 -18.752 46.750 1.00 44.00 123 VAL A O 1
ATOM 1021 N N . SER A 1 124 ? -21.554 -17.223 45.451 1.00 46.81 124 SER A N 1
ATOM 1022 C CA . SER A 1 124 ? -22.455 -16.713 46.495 1.00 46.81 124 SER A CA 1
ATOM 1023 C C . SER A 1 124 ? -23.774 -17.488 46.645 1.00 46.81 124 SER A C 1
ATOM 1025 O O . SER A 1 124 ? -24.482 -17.264 47.626 1.00 46.81 124 SER A O 1
ATOM 1027 N N . GLU A 1 125 ? -24.110 -18.423 45.746 1.00 46.88 125 GLU A N 1
ATOM 1028 C CA . GLU A 1 125 ? -25.310 -19.267 45.910 1.00 46.88 125 GLU A CA 1
ATOM 1029 C C . GLU A 1 125 ? -25.082 -20.524 46.776 1.00 46.88 125 GLU A C 1
ATOM 1031 O O . GLU A 1 125 ? -26.046 -21.022 47.365 1.00 46.88 125 GLU A O 1
ATOM 1036 N N . ASP A 1 126 ? -23.840 -21.005 46.920 1.00 43.25 126 ASP A N 1
ATOM 1037 C CA . ASP A 1 126 ? -23.543 -22.310 47.542 1.00 43.25 126 ASP A CA 1
ATOM 1038 C C . ASP A 1 126 ? -23.129 -22.269 49.032 1.00 43.25 126 ASP A C 1
ATOM 1040 O O . ASP A 1 126 ? -23.073 -23.319 49.671 1.00 43.25 126 ASP A O 1
ATOM 1044 N N . GLU A 1 127 ? -22.928 -21.099 49.650 1.00 44.00 127 GLU A N 1
ATOM 1045 C CA . GLU A 1 127 ? -22.629 -20.991 51.094 1.00 44.00 127 GLU A CA 1
ATOM 1046 C C . GLU A 1 127 ? -23.832 -20.475 51.903 1.00 44.00 127 GLU A C 1
ATOM 1048 O O . GLU A 1 127 ? -23.798 -19.448 52.577 1.00 44.00 127 GLU A O 1
ATOM 1053 N N . LYS A 1 128 ? -24.939 -21.228 51.871 1.00 48.75 128 LYS A N 1
ATOM 1054 C CA . LYS A 1 128 ? -25.995 -21.120 52.890 1.00 48.75 128 LYS A CA 1
ATOM 1055 C C . LYS A 1 128 ? -25.604 -21.923 54.124 1.00 48.75 128 LYS A C 1
ATOM 1057 O O . LYS A 1 128 ? -26.030 -23.064 54.247 1.00 48.75 128 LYS A O 1
ATOM 1062 N N . GLU A 1 129 ? -24.882 -21.317 55.064 1.00 41.53 129 GLU A N 1
ATOM 1063 C CA . GLU A 1 129 ? -24.888 -21.753 56.468 1.00 41.53 129 GLU A CA 1
ATOM 1064 C C . GLU A 1 129 ? -24.349 -20.656 57.414 1.00 41.53 129 GLU A C 1
ATOM 1066 O O . GLU A 1 129 ? -23.156 -20.541 57.656 1.00 41.53 129 GLU A O 1
ATOM 1071 N N . SER A 1 130 ? -25.260 -19.854 57.976 1.00 41.66 130 SER A N 1
ATOM 1072 C CA . SER A 1 130 ? -25.348 -19.479 59.404 1.00 41.66 130 SER A CA 1
ATOM 1073 C C . SER A 1 130 ? -25.851 -18.042 59.610 1.00 41.66 130 SER A C 1
ATOM 1075 O O . SER A 1 130 ? -25.436 -17.074 58.985 1.00 41.66 130 SER A O 1
ATOM 1077 N N . SER A 1 131 ? -26.844 -17.930 60.479 1.00 47.22 131 SER A N 1
ATOM 1078 C CA . SER A 1 131 ? -27.825 -16.851 60.565 1.00 47.22 131 SER A CA 1
ATOM 1079 C C . SER A 1 131 ? -27.400 -15.632 61.402 1.00 47.22 131 SER A C 1
ATOM 1081 O O . SER A 1 131 ? -28.254 -15.019 62.034 1.00 47.22 131 SER A O 1
ATOM 1083 N N . GLU A 1 132 ? -26.120 -15.249 61.399 1.00 49.72 132 GLU A N 1
ATOM 1084 C CA . GLU A 1 132 ? -25.641 -14.009 62.053 1.00 49.72 132 GLU A CA 1
ATOM 1085 C C . GLU A 1 132 ? -24.769 -13.104 61.146 1.00 49.72 132 GLU A C 1
ATOM 1087 O O . GLU A 1 132 ? -24.583 -11.933 61.473 1.00 49.72 132 GLU A O 1
ATOM 1092 N N . ASP A 1 133 ? -24.332 -13.566 59.964 1.00 53.69 133 ASP A N 1
ATOM 1093 C CA . ASP A 1 133 ? -23.372 -12.844 59.097 1.00 53.69 133 ASP A CA 1
ATOM 1094 C C . ASP A 1 133 ? -23.989 -12.023 57.938 1.00 53.69 133 ASP A C 1
ATOM 1096 O O . ASP A 1 133 ? -23.272 -11.333 57.213 1.00 53.69 133 ASP A O 1
ATOM 1100 N N . ASN A 1 134 ? -25.322 -11.978 57.798 1.00 65.62 134 ASN A N 1
ATOM 1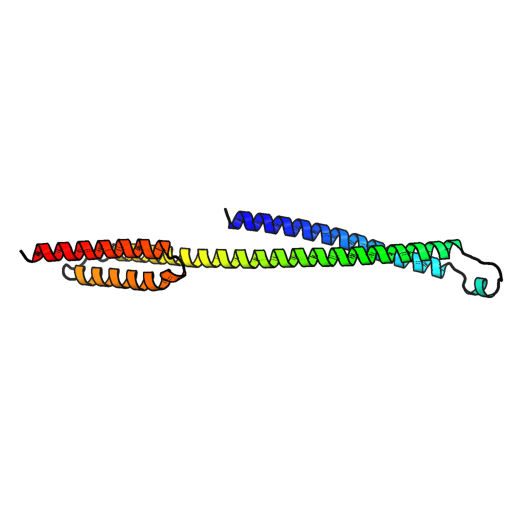101 C CA . ASN A 1 134 ? -25.993 -11.292 56.674 1.00 65.62 134 ASN A CA 1
ATOM 1102 C C . ASN A 1 134 ? -25.633 -9.799 56.539 1.00 65.62 134 ASN A C 1
ATOM 1104 O O . ASN A 1 134 ? -25.510 -9.284 55.425 1.00 65.62 134 ASN A O 1
ATOM 1108 N N . LEU A 1 135 ? -25.455 -9.083 57.657 1.00 72.56 135 LEU A N 1
ATOM 1109 C CA . LEU A 1 135 ? -25.084 -7.663 57.635 1.00 72.56 135 LEU A CA 1
ATOM 1110 C C . LEU A 1 135 ? -23.620 -7.480 57.215 1.00 72.56 135 LEU A C 1
ATOM 1112 O O . LEU A 1 135 ? -23.308 -6.595 56.419 1.00 72.56 135 LEU A O 1
ATOM 1116 N N . LEU A 1 136 ? -22.721 -8.310 57.753 1.00 74.38 136 LEU A N 1
ATOM 1117 C CA . LEU A 1 136 ? -21.295 -8.244 57.448 1.00 74.38 136 LEU A CA 1
ATOM 1118 C C . LEU A 1 136 ? -21.049 -8.577 55.974 1.00 74.38 136 LEU A C 1
ATOM 1120 O O . LEU A 1 136 ? -20.271 -7.890 55.313 1.00 74.38 136 LEU A O 1
ATOM 1124 N N . ASP A 1 137 ? -21.759 -9.569 55.444 1.00 75.62 137 ASP A N 1
ATOM 1125 C CA . ASP A 1 137 ? -21.667 -9.965 54.043 1.00 75.62 137 ASP A CA 1
ATOM 1126 C C . ASP A 1 137 ? -22.298 -8.933 53.106 1.00 75.62 137 ASP A C 1
ATOM 1128 O O . ASP A 1 137 ? -21.724 -8.622 52.061 1.00 75.62 137 ASP A O 1
ATOM 1132 N N . SER A 1 138 ? -23.393 -8.287 53.516 1.00 77.31 138 SER A N 1
ATOM 1133 C CA . SER A 1 138 ? -23.959 -7.150 52.779 1.00 77.31 138 SER A CA 1
ATOM 1134 C C . SER A 1 138 ? -22.993 -5.959 52.728 1.00 77.31 138 SER A C 1
ATOM 1136 O O . SER A 1 138 ? -22.815 -5.345 51.675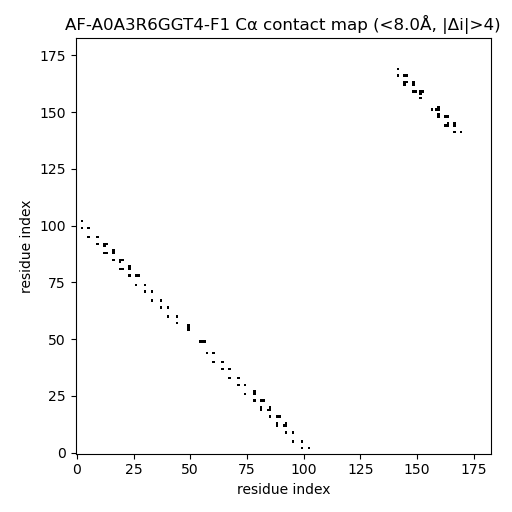 1.00 77.31 138 SER A O 1
ATOM 1138 N N . ILE A 1 139 ? -22.303 -5.659 53.836 1.00 82.94 139 ILE A N 1
ATOM 1139 C CA . ILE A 1 139 ? -21.290 -4.595 53.901 1.00 82.94 139 ILE A CA 1
ATOM 1140 C C . ILE A 1 139 ? -20.060 -4.946 53.053 1.00 82.94 139 ILE A C 1
ATOM 1142 O O . ILE A 1 139 ? -19.566 -4.083 52.328 1.00 82.94 139 ILE A O 1
ATOM 1146 N N . LYS A 1 140 ? -19.578 -6.197 53.089 1.00 81.75 140 LYS A N 1
ATOM 1147 C CA . LYS A 1 140 ? -18.485 -6.662 52.215 1.00 81.75 140 LYS A CA 1
ATOM 1148 C C . LYS A 1 140 ? -18.870 -6.563 50.737 1.00 81.75 140 LYS A C 1
ATOM 1150 O O . LYS A 1 140 ? -18.063 -6.111 49.931 1.00 81.75 140 LYS A O 1
ATOM 1155 N N . ASN A 1 141 ? -20.103 -6.929 50.388 1.00 82.50 141 ASN A N 1
ATOM 1156 C CA . ASN A 1 141 ? -20.622 -6.811 49.026 1.00 82.50 141 ASN A CA 1
ATOM 1157 C C . ASN A 1 141 ? -20.647 -5.342 48.562 1.00 82.50 141 ASN A C 1
ATOM 1159 O O . ASN A 1 141 ? -20.138 -5.016 47.490 1.00 82.50 141 ASN A O 1
ATOM 1163 N N . ILE A 1 142 ? -21.142 -4.425 49.402 1.00 86.31 142 ILE A N 1
ATOM 1164 C CA . ILE A 1 142 ? -21.116 -2.981 49.119 1.00 86.31 142 ILE A CA 1
ATOM 1165 C C . ILE A 1 142 ? -19.679 -2.475 48.946 1.00 86.31 142 ILE A C 1
ATOM 1167 O O . ILE A 1 142 ? -19.404 -1.770 47.977 1.00 86.31 142 ILE A O 1
ATOM 1171 N N . LEU A 1 143 ? -18.762 -2.841 49.848 1.00 85.44 143 LEU A N 1
ATOM 1172 C CA . LEU A 1 143 ? -17.365 -2.406 49.797 1.00 85.44 143 LEU A CA 1
ATOM 1173 C C . LEU A 1 143 ? -16.696 -2.828 48.485 1.00 85.44 143 LEU A C 1
ATOM 1175 O O . LEU A 1 143 ? -16.132 -1.981 47.795 1.00 85.44 143 LEU A O 1
ATOM 1179 N N . ASN A 1 144 ? -16.844 -4.095 48.099 1.00 83.31 144 ASN A N 1
ATOM 1180 C CA . ASN A 1 144 ? -16.279 -4.618 46.857 1.00 83.31 144 ASN A CA 1
ATOM 1181 C C . ASN A 1 144 ? -16.847 -3.891 45.631 1.00 83.31 144 ASN A C 1
ATOM 1183 O O . ASN A 1 144 ? -16.096 -3.496 44.744 1.00 83.31 144 ASN A O 1
ATOM 1187 N N . ARG A 1 145 ? -18.163 -3.643 45.588 1.00 85.56 145 ARG A N 1
ATOM 1188 C CA . ARG A 1 145 ? -18.789 -2.913 44.474 1.00 85.56 145 ARG A CA 1
ATOM 1189 C C . ARG A 1 145 ? -18.346 -1.452 44.407 1.00 85.56 145 ARG A C 1
ATOM 1191 O O . ARG A 1 145 ? -18.222 -0.914 43.310 1.00 85.56 145 ARG A O 1
ATOM 1198 N N . VAL A 1 146 ? -18.083 -0.810 45.546 1.00 87.12 146 VAL A N 1
ATOM 1199 C CA . VAL A 1 146 ? -17.574 0.571 45.611 1.00 87.12 146 VAL A CA 1
ATOM 1200 C C . VAL A 1 146 ? -16.104 0.656 45.188 1.00 87.12 146 VAL A C 1
ATOM 1202 O O . VAL A 1 146 ? -15.767 1.539 44.399 1.00 87.12 146 VAL A O 1
ATOM 1205 N N . GLU A 1 147 ? -15.240 -0.261 45.639 1.00 83.81 147 GLU A N 1
ATOM 1206 C CA . GLU A 1 147 ? -13.846 -0.354 45.164 1.00 83.81 147 GLU A CA 1
ATOM 1207 C C . GLU A 1 147 ? -13.795 -0.540 43.647 1.00 83.81 147 GLU A C 1
ATOM 1209 O O . GLU A 1 147 ? -13.024 0.113 42.941 1.00 83.81 147 GLU A O 1
ATOM 1214 N N . LEU A 1 148 ? -14.698 -1.368 43.137 1.00 76.56 148 LEU A N 1
ATOM 1215 C CA . LEU A 1 148 ? -14.811 -1.677 41.726 1.00 76.56 148 LEU A CA 1
ATOM 1216 C C . LEU A 1 148 ? -15.352 -0.485 40.912 1.00 76.56 148 LEU A C 1
ATOM 1218 O O . LEU A 1 148 ? -14.826 -0.167 39.846 1.00 76.56 148 LEU A O 1
ATOM 1222 N N . CYS A 1 149 ? -16.310 0.277 41.451 1.00 86.62 149 CYS A N 1
ATOM 1223 C CA . CYS A 1 149 ? -16.730 1.555 40.863 1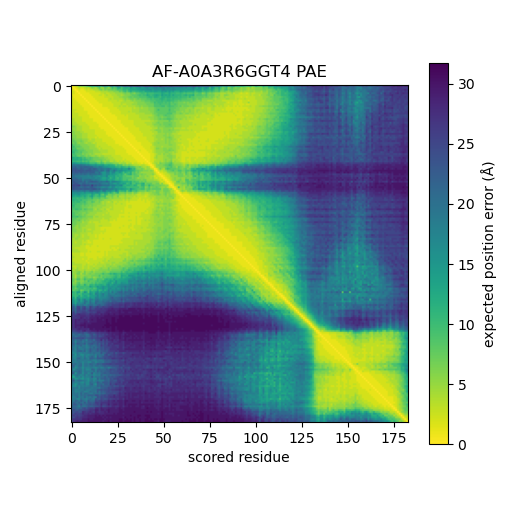.00 86.62 149 CYS A CA 1
ATOM 1224 C C . CYS A 1 149 ? -15.589 2.583 40.814 1.00 86.62 149 CYS A C 1
ATOM 1226 O O . CYS A 1 149 ? -15.541 3.388 39.882 1.00 86.62 149 CYS A O 1
ATOM 1228 N N . SER A 1 150 ? -14.665 2.553 41.782 1.00 84.31 150 SER A N 1
ATOM 1229 C CA . SER A 1 150 ? -13.507 3.451 41.797 1.00 84.31 150 SER A CA 1
ATOM 1230 C C . SER A 1 150 ? -12.519 3.160 40.667 1.00 84.31 150 SER A C 1
ATOM 1232 O O . SER A 1 150 ? -11.884 4.093 40.186 1.00 84.31 150 SER A O 1
ATOM 1234 N N . GLN A 1 151 ? -12.388 1.900 40.245 1.00 82.81 151 GLN A N 1
ATOM 1235 C CA . GLN A 1 151 ? -11.555 1.504 39.102 1.00 82.81 151 GLN A CA 1
ATOM 1236 C C . GLN A 1 151 ? -12.239 1.790 37.756 1.00 82.81 151 GLN A C 1
ATOM 1238 O O . GLN A 1 151 ? -11.571 2.116 36.781 1.00 82.81 151 GLN A O 1
ATOM 1243 N N . LEU A 1 152 ? -13.574 1.711 37.707 1.00 75.94 152 LEU A N 1
ATOM 1244 C CA . LEU A 1 152 ? -14.361 1.911 36.484 1.00 75.94 152 LEU A CA 1
ATOM 1245 C C . LEU A 1 152 ? -14.597 3.378 36.103 1.00 75.94 152 LEU A C 1
ATOM 1247 O O . LEU A 1 152 ? -15.070 3.636 34.998 1.00 75.94 152 LEU A O 1
ATOM 1251 N N . ILE A 1 153 ? -14.327 4.337 36.994 1.00 83.81 153 ILE A N 1
ATOM 1252 C CA . ILE A 1 153 ? -14.779 5.725 36.808 1.00 83.81 153 ILE A CA 1
ATOM 1253 C C . ILE A 1 153 ? -14.179 6.397 35.561 1.00 83.81 153 ILE A C 1
ATOM 1255 O O . ILE A 1 153 ? -14.854 7.213 34.933 1.00 83.81 153 ILE A O 1
ATOM 1259 N N . ASP A 1 154 ? -12.958 6.003 35.186 1.00 80.19 154 ASP A N 1
ATOM 1260 C CA . ASP A 1 154 ? -12.220 6.543 34.040 1.00 80.19 154 ASP A CA 1
ATOM 1261 C C . ASP A 1 154 ? -12.404 5.713 32.751 1.00 80.19 154 ASP A C 1
ATOM 1263 O O . ASP A 1 154 ? -12.123 6.218 31.666 1.00 80.19 154 ASP A O 1
ATOM 1267 N N . ILE A 1 155 ? -12.893 4.468 32.858 1.00 82.06 155 ILE A N 1
ATOM 1268 C CA . ILE A 1 155 ? -13.038 3.514 31.738 1.00 82.06 155 ILE A CA 1
ATOM 1269 C C . ILE A 1 155 ? -14.485 3.496 31.228 1.00 82.06 155 ILE A C 1
ATOM 1271 O O . ILE A 1 155 ? -14.743 3.722 30.049 1.00 82.06 155 ILE A O 1
ATOM 1275 N N . ASP A 1 156 ? -15.453 3.280 32.126 1.00 79.56 156 ASP A N 1
ATOM 1276 C CA . ASP A 1 156 ? -16.878 3.246 31.790 1.00 79.56 156 ASP A CA 1
ATOM 1277 C C . ASP A 1 156 ? -17.712 4.011 32.838 1.00 79.56 156 ASP A C 1
ATOM 1279 O O . ASP A 1 156 ? -18.265 3.433 33.790 1.00 79.56 156 ASP A O 1
ATOM 1283 N N . PRO A 1 157 ? -17.872 5.337 32.655 1.00 85.56 157 PRO A N 1
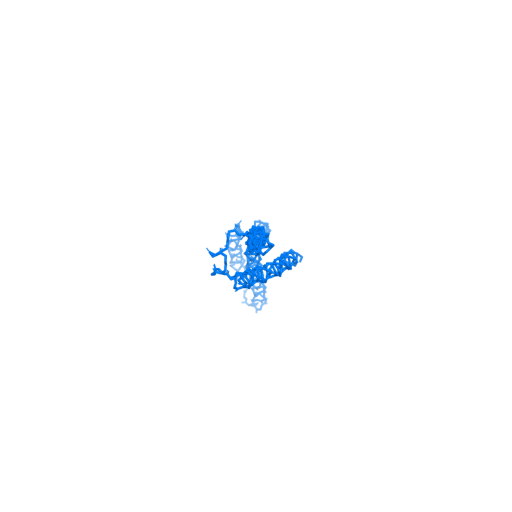ATOM 1284 C CA . PRO A 1 157 ? -18.627 6.172 33.584 1.00 85.56 157 PRO A CA 1
ATOM 1285 C C . PRO A 1 157 ? -20.131 5.862 33.569 1.00 85.56 157 PRO A C 1
ATOM 1287 O O . PRO A 1 157 ? -20.849 6.187 34.521 1.00 85.56 157 PRO A O 1
ATOM 1290 N N . VAL A 1 158 ? -20.651 5.242 32.502 1.00 84.00 158 VAL A N 1
ATOM 1291 C CA . VAL A 1 158 ? -22.065 4.862 32.420 1.00 84.00 158 VAL A CA 1
ATOM 1292 C C . VAL A 1 158 ? -22.316 3.628 33.276 1.00 84.00 158 VAL A C 1
ATOM 1294 O O . VAL A 1 158 ? -23.261 3.639 34.072 1.00 84.00 158 VAL A O 1
ATOM 1297 N N . ARG A 1 159 ? -21.458 2.607 33.173 1.00 83.94 159 ARG A N 1
ATOM 1298 C CA . ARG A 1 159 ? -21.539 1.399 33.997 1.00 83.94 159 ARG A CA 1
ATOM 1299 C C . ARG A 1 159 ? -21.276 1.695 35.465 1.00 83.94 159 ARG A C 1
ATOM 1301 O O . ARG A 1 159 ? -22.075 1.269 36.295 1.00 83.94 159 ARG A O 1
ATOM 1308 N N . CYS A 1 160 ? -20.251 2.491 35.777 1.00 88.94 160 CYS A N 1
ATOM 1309 C CA . CYS A 1 160 ? -19.962 2.931 37.146 1.00 88.94 160 CYS A CA 1
ATOM 1310 C C . CYS A 1 160 ? -21.200 3.576 37.796 1.00 88.94 160 CYS A C 1
ATOM 1312 O O . CYS A 1 160 ? -21.617 3.201 38.890 1.00 88.94 160 CYS A O 1
ATOM 1314 N N . ARG A 1 161 ? -21.891 4.471 37.081 1.00 87.50 161 ARG A N 1
ATOM 1315 C CA . ARG A 1 161 ? -23.124 5.105 37.574 1.00 87.50 161 ARG A CA 1
ATOM 1316 C C . ARG A 1 161 ? -24.276 4.119 37.810 1.00 87.50 161 ARG A C 1
ATOM 1318 O O . ARG A 1 161 ? -25.043 4.309 38.756 1.00 87.50 161 ARG A O 1
ATOM 1325 N N . LEU A 1 162 ? -24.432 3.097 36.967 1.00 85.56 162 LEU A N 1
ATOM 1326 C CA . LEU A 1 162 ? -25.465 2.066 37.147 1.00 85.56 162 LEU A CA 1
ATOM 1327 C C . LEU A 1 162 ? -25.180 1.194 38.375 1.00 85.56 162 LEU A C 1
ATOM 1329 O O . LEU A 1 162 ? -26.086 0.944 39.170 1.00 85.56 162 LEU A O 1
ATOM 1333 N N . GLU A 1 163 ? -23.924 0.787 38.560 1.00 83.44 163 GLU A N 1
ATOM 1334 C CA . GLU A 1 163 ? -23.490 0.015 39.727 1.00 83.44 163 GLU A CA 1
ATOM 1335 C C . GLU A 1 163 ? -23.649 0.820 41.019 1.00 83.44 163 GLU A C 1
ATOM 1337 O O . GLU A 1 163 ? -24.271 0.335 41.964 1.00 83.44 163 GLU A O 1
ATOM 1342 N N . LEU A 1 164 ? -23.219 2.088 41.032 1.00 87.94 164 LEU A N 1
ATOM 1343 C CA . LEU A 1 164 ? -23.432 2.997 42.162 1.00 87.94 164 LEU A CA 1
ATOM 1344 C C . LEU A 1 164 ? -24.920 3.174 42.489 1.00 87.94 164 LEU A C 1
ATOM 1346 O O . LEU A 1 164 ? -25.292 3.184 43.659 1.00 87.94 164 LEU A O 1
ATOM 1350 N N . SER A 1 165 ? -25.791 3.251 41.477 1.00 87.62 165 SER A N 1
ATOM 1351 C CA . SER A 1 165 ? -27.245 3.336 41.688 1.00 87.62 165 SER A CA 1
ATOM 1352 C C . SER A 1 165 ? -27.809 2.067 42.338 1.00 87.62 165 SER A C 1
ATOM 1354 O O . SER A 1 165 ? -28.699 2.140 43.183 1.00 87.62 165 SER A O 1
ATOM 1356 N N . SER A 1 166 ? -27.283 0.895 41.977 1.00 84.75 166 SER A N 1
ATOM 1357 C CA . SER A 1 166 ? -27.674 -0.374 42.595 1.00 84.75 166 SER A CA 1
ATOM 1358 C C . SER A 1 166 ? -27.126 -0.520 44.018 1.00 84.75 166 SER A C 1
ATOM 1360 O O . SER A 1 166 ? -27.870 -0.958 44.891 1.00 84.75 166 SER A O 1
ATOM 1362 N N . VAL A 1 167 ? -25.883 -0.103 44.279 1.00 87.81 167 VAL A N 1
ATOM 1363 C CA . VAL A 1 167 ? -25.313 -0.033 45.638 1.00 87.81 167 VAL A CA 1
ATOM 1364 C C . VAL A 1 167 ? -26.143 0.895 46.528 1.00 87.81 167 VAL A C 1
ATOM 1366 O O . VAL A 1 167 ? -26.451 0.552 47.665 1.00 87.81 167 VAL A O 1
ATOM 1369 N N . MET A 1 168 ? -26.566 2.041 45.994 1.00 86.25 168 MET A N 1
ATOM 1370 C CA . MET A 1 168 ? -27.397 3.011 46.706 1.00 86.25 168 MET A CA 1
ATOM 1371 C C . MET A 1 168 ? -28.772 2.444 47.070 1.00 86.25 168 MET A C 1
ATOM 1373 O O . MET A 1 168 ? -29.285 2.732 48.149 1.00 86.25 168 MET A O 1
ATOM 1377 N N . LYS A 1 169 ? -29.343 1.588 46.216 1.00 85.94 169 LYS A N 1
ATOM 1378 C CA . LYS A 1 169 ? -30.580 0.870 46.528 1.00 85.94 169 LYS A CA 1
ATOM 1379 C C . LYS A 1 169 ? -30.384 -0.130 47.674 1.00 85.94 169 LYS A C 1
ATOM 1381 O O . LYS A 1 169 ? -31.123 -0.059 48.641 1.00 85.94 169 LYS A O 1
ATOM 1386 N N . ILE A 1 170 ? -29.339 -0.961 47.618 1.00 83.31 170 ILE A N 1
ATOM 1387 C CA . ILE A 1 170 ? -29.026 -1.930 48.689 1.00 83.31 170 ILE A CA 1
ATOM 1388 C C . ILE A 1 170 ? -28.808 -1.219 50.031 1.00 83.31 170 ILE A C 1
ATOM 1390 O O . ILE A 1 170 ? -29.308 -1.666 51.056 1.00 83.31 170 ILE A O 1
ATOM 1394 N N . LEU A 1 171 ? -28.087 -0.094 50.034 1.00 83.75 171 LEU A N 1
ATOM 1395 C CA . LEU A 1 171 ? -27.893 0.718 51.239 1.00 83.75 171 LEU A CA 1
ATOM 1396 C C . LEU A 1 171 ? -29.209 1.266 51.796 1.00 83.75 171 LEU A C 1
ATOM 1398 O O . LEU A 1 171 ? -29.357 1.338 53.009 1.00 83.75 171 LEU A O 1
ATOM 1402 N N . THR A 1 172 ? -30.139 1.657 50.923 1.00 85.69 172 THR A N 1
ATOM 1403 C CA . THR A 1 172 ? -31.455 2.167 51.331 1.00 85.69 172 THR A CA 1
ATOM 1404 C C . THR A 1 172 ? -32.285 1.051 51.961 1.00 85.69 172 THR A C 1
ATOM 1406 O O . THR A 1 172 ? -32.781 1.228 53.067 1.00 85.69 172 THR A O 1
ATOM 1409 N N . ASP A 1 173 ? -32.334 -0.116 51.312 1.00 82.94 173 ASP A N 1
ATOM 1410 C CA . ASP A 1 173 ? -33.054 -1.296 51.801 1.00 82.94 173 ASP A CA 1
ATOM 1411 C C . ASP A 1 173 ? -32.517 -1.737 53.188 1.00 82.94 173 ASP A C 1
ATOM 1413 O O . ASP A 1 173 ? -33.290 -1.982 54.109 1.00 82.94 173 ASP A O 1
ATOM 1417 N N . LEU A 1 174 ? -31.189 -1.731 53.390 1.00 82.19 174 LEU A N 1
ATOM 1418 C CA . LEU A 1 174 ? -30.559 -2.050 54.686 1.00 82.19 174 LEU A CA 1
ATOM 1419 C C . LEU A 1 174 ? -30.861 -1.032 55.798 1.00 82.19 174 LEU A C 1
ATOM 1421 O O . LEU A 1 174 ? -30.855 -1.389 56.977 1.00 82.19 174 LEU A O 1
ATOM 1425 N N . ILE A 1 175 ? -31.042 0.245 55.450 1.00 79.81 175 ILE A N 1
ATOM 1426 C CA . ILE A 1 175 ? -31.408 1.287 56.419 1.00 79.81 175 ILE A CA 1
ATOM 1427 C C . ILE A 1 175 ? -32.869 1.098 56.841 1.00 79.81 175 ILE A C 1
ATOM 1429 O O . ILE A 1 175 ? -33.155 1.131 58.035 1.00 79.81 175 ILE A O 1
ATOM 1433 N N . GLU A 1 176 ? -33.764 0.837 55.885 1.00 80.44 176 GLU A N 1
ATOM 1434 C CA . GLU A 1 176 ? -35.190 0.608 56.148 1.00 80.44 176 GLU A CA 1
ATOM 1435 C C . GLU A 1 176 ? -35.425 -0.644 57.012 1.00 80.44 176 GLU A C 1
ATOM 1437 O O . GLU A 1 176 ? -36.160 -0.574 57.996 1.00 80.44 176 GLU A O 1
ATOM 1442 N N . GLU A 1 177 ? -34.738 -1.759 56.732 1.00 75.44 177 GLU A N 1
ATOM 1443 C CA . GLU A 1 177 ? -34.818 -2.977 57.560 1.00 75.44 177 GLU A CA 1
ATOM 1444 C C . GLU A 1 177 ? -34.365 -2.740 59.009 1.00 75.44 177 GLU A C 1
ATOM 1446 O O . GLU A 1 177 ? -34.884 -3.351 59.947 1.00 75.44 177 GLU A O 1
ATOM 1451 N N . LYS A 1 178 ? -33.395 -1.842 59.209 1.00 68.56 178 LYS A N 1
ATOM 1452 C CA . LYS A 1 178 ? -32.880 -1.517 60.539 1.00 68.56 178 LYS A CA 1
ATOM 1453 C C . LYS A 1 178 ? -33.828 -0.598 61.310 1.00 68.56 178 LYS A C 1
ATOM 1455 O O . LYS A 1 178 ? -34.042 -0.843 62.496 1.00 68.56 178 LYS A O 1
ATOM 1460 N N . ASP A 1 179 ? -34.439 0.377 60.639 1.00 61.16 179 ASP A N 1
ATOM 1461 C CA . ASP A 1 179 ? -35.446 1.272 61.227 1.00 61.16 179 ASP A CA 1
ATOM 1462 C C . ASP A 1 179 ? -36.736 0.522 61.634 1.00 61.16 179 ASP A C 1
ATOM 1464 O O . ASP A 1 179 ? -37.368 0.888 62.626 1.00 61.16 179 ASP A O 1
ATOM 1468 N N . GLU A 1 180 ? -37.117 -0.556 60.933 1.00 58.88 180 GLU A N 1
ATOM 1469 C CA . GLU A 1 180 ? -38.251 -1.417 61.320 1.00 58.88 180 GLU A CA 1
ATOM 1470 C C . GLU A 1 180 ? -37.940 -2.352 62.504 1.00 58.88 180 GLU A C 1
ATOM 1472 O O . GLU A 1 180 ? -38.855 -2.754 63.223 1.00 58.88 180 GLU A O 1
ATOM 1477 N N . SER A 1 181 ? -36.666 -2.689 62.734 1.00 57.16 181 SER A N 1
ATOM 1478 C CA . SER A 1 181 ? -36.241 -3.599 63.812 1.00 57.16 181 SER A CA 1
ATOM 1479 C C . SER A 1 181 ? -36.139 -2.953 65.205 1.00 57.16 181 SER A C 1
ATOM 1481 O O . SER A 1 181 ? -36.047 -3.670 66.202 1.00 57.16 181 SER A O 1
ATOM 1483 N N . ASP A 1 182 ? -36.182 -1.617 65.277 1.00 50.78 182 ASP A N 1
ATOM 1484 C CA . ASP A 1 182 ? -36.079 -0.824 66.514 1.00 50.78 182 ASP A CA 1
ATOM 1485 C C . ASP A 1 182 ? -37.459 -0.449 67.131 1.00 50.78 182 ASP A C 1
ATOM 1487 O O . ASP A 1 182 ? -37.524 0.359 68.067 1.00 50.78 182 ASP A O 1
ATOM 1491 N N . PHE A 1 183 ? -38.560 -1.056 66.655 1.00 44.56 183 PHE A N 1
ATOM 1492 C CA . PHE A 1 183 ? -39.929 -0.960 67.207 1.00 44.56 183 PHE A CA 1
ATOM 1493 C C . PHE A 1 183 ? -40.431 -2.287 67.798 1.00 44.56 183 PHE A C 1
ATOM 1495 O O . PHE A 1 183 ? -41.179 -2.221 68.807 1.00 44.56 183 PHE A O 1
#

Solvent-accessible surface area (backbone atoms only — not comparable to full-atom values): 10196 Å² total; per-residue (Å²): 108,70,67,59,50,53,49,52,52,45,52,51,48,50,54,54,36,52,53,48,53,54,52,45,52,53,51,54,50,51,47,51,49,47,52,53,50,40,51,53,52,53,71,68,48,60,64,68,63,49,76,78,37,100,57,89,70,67,60,66,52,55,51,50,42,53,51,47,51,54,50,46,51,55,49,49,56,51,46,54,52,47,52,50,52,44,50,53,44,50,51,54,46,54,54,50,51,52,52,52,52,52,54,52,50,55,49,48,54,54,47,55,51,53,50,54,52,53,52,52,60,57,64,67,70,75,73,85,81,72,99,79,49,66,65,61,52,50,50,52,51,48,49,54,54,50,58,49,34,67,68,27,53,87,77,38,54,67,58,26,52,53,52,50,53,51,48,52,47,55,54,48,54,58,49,52,58,50,66,64,71,78,114

pLDDT: mean 81.9, std 13.97, range [41.53, 96.25]

Mean predicted aligned error: 15.4 Å

Radius of gyration: 37.92 Å; Cα contacts (8 Å, |Δi|>4): 53; chains: 1; bounding box: 77×36×109 Å

Nearest PDB structures (foldseek):
  8wjo-assembly1_B  TM=3.158E-01  e=6.678E-01  Saccharomyces cerevisiae S288C
  6pyu-assembly1_B  TM=4.853E-01  e=9.246E+00  Homo sapiens